Protein AF-A0A7S3HSQ1-F1 (afdb_monomer)

InterPro domains:
  IPR004790 Isocitrate dehydrogenase NADP-dependent [PTHR11822] (10-242)
  IPR024084 Isopropylmalate dehydrogenase-like domain [PF00180] (17-233)
  IPR024084 Isopropylmalate dehydrogenase-like domain [SM01329] (1-233)

pLDDT: mean 89.77, std 12.21, range [49.03, 98.88]

Organism: NCBI:txid89044

Nearest PDB structures (foldseek):
  7e2w-assembly1_A  TM=9.707E-01  e=9.725E-27  Ostreococcus tauri
  6lkz-assembly1_D  TM=8.181E-01  e=1.596E-29  Phaeodactylum tricornutum
  7e2w-assembly2_D  TM=9.410E-01  e=1.027E-26  Ostreococcus tauri
  7e2w-assembly2_C  TM=9.684E-01  e=3.248E-26  Ostreococcus tauri
  3blx-assembly1_G  TM=8.300E-01  e=4.462E-07  Saccharomyces cerevisiae

Structure (mmCIF, N/CA/C/O backbone):
data_AF-A0A7S3HSQ1-F1
#
_entry.id   AF-A0A7S3HSQ1-F1
#
loop_
_atom_site.group_PDB
_atom_site.id
_atom_site.type_symbol
_atom_site.label_atom_id
_atom_site.label_alt_id
_atom_site.label_comp_id
_atom_site.label_asym_id
_atom_site.label_entity_id
_atom_site.label_seq_id
_atom_site.pdbx_PDB_ins_code
_atom_site.Cartn_x
_atom_site.Cartn_y
_atom_site.Cartn_z
_atom_site.occupancy
_atom_site.B_iso_or_equiv
_atom_site.auth_seq_id
_atom_site.auth_comp_id
_atom_site.auth_asym_id
_atom_site.auth_atom_id
_atom_site.pdbx_PDB_model_num
ATOM 1 N N . GLU A 1 1 ? 29.978 -31.708 -11.431 1.00 68.19 1 GLU A N 1
ATOM 2 C CA . GLU A 1 1 ? 29.098 -32.469 -12.337 1.00 68.19 1 GLU A CA 1
ATOM 3 C C . GLU A 1 1 ? 27.681 -32.287 -11.820 1.00 68.19 1 GLU A C 1
ATOM 5 O O . GLU A 1 1 ? 27.475 -32.497 -10.629 1.00 68.19 1 GLU A O 1
ATOM 10 N N . LEU A 1 2 ? 26.770 -31.751 -12.635 1.00 74.12 2 LEU A N 1
ATOM 11 C CA . LEU A 1 2 ? 25.361 -31.619 -12.251 1.00 74.12 2 LEU A CA 1
ATOM 12 C C . LEU A 1 2 ? 24.744 -33.019 -12.312 1.00 74.12 2 LEU A C 1
ATOM 14 O O . LEU A 1 2 ? 24.891 -33.686 -13.332 1.00 74.12 2 LEU A O 1
ATOM 18 N N . LYS A 1 3 ? 24.127 -33.477 -11.220 1.00 82.25 3 LYS A N 1
ATOM 19 C CA . LYS A 1 3 ? 23.453 -34.778 -11.155 1.00 82.25 3 LYS A CA 1
ATOM 20 C C . LYS A 1 3 ? 21.946 -34.579 -11.069 1.00 82.25 3 LYS A C 1
ATOM 22 O O . LYS A 1 3 ? 21.484 -33.696 -10.342 1.00 82.25 3 LYS A O 1
ATOM 27 N N . ASP A 1 4 ? 21.202 -35.398 -11.803 1.00 80.81 4 ASP A N 1
ATOM 28 C CA . ASP A 1 4 ? 19.743 -35.289 -11.926 1.00 80.81 4 ASP A CA 1
ATOM 29 C C . ASP A 1 4 ? 19.011 -35.504 -10.592 1.00 80.81 4 ASP A C 1
ATOM 31 O O . ASP A 1 4 ? 17.949 -34.932 -10.375 1.00 80.81 4 ASP A O 1
ATOM 35 N N . ASP A 1 5 ? 19.589 -36.275 -9.666 1.00 88.25 5 ASP A N 1
ATOM 36 C CA . ASP A 1 5 ? 19.011 -36.556 -8.346 1.00 88.25 5 ASP A CA 1
ATOM 37 C C . ASP A 1 5 ? 19.080 -35.368 -7.369 1.00 88.25 5 ASP A C 1
ATOM 39 O O . ASP A 1 5 ? 18.425 -35.393 -6.327 1.00 88.25 5 ASP A O 1
ATOM 43 N N . THR A 1 6 ? 19.837 -34.316 -7.702 1.00 89.75 6 THR A N 1
ATOM 44 C CA . THR A 1 6 ? 20.016 -33.127 -6.851 1.00 89.75 6 THR A CA 1
ATOM 45 C C . THR A 1 6 ? 19.869 -31.798 -7.596 1.00 89.75 6 THR A C 1
ATOM 47 O O . THR A 1 6 ? 20.249 -30.759 -7.057 1.00 89.75 6 THR A O 1
ATOM 50 N N . SER A 1 7 ? 19.372 -31.800 -8.837 1.00 91.88 7 SER A N 1
ATOM 51 C CA . SER A 1 7 ? 19.260 -30.592 -9.670 1.00 91.88 7 SER A CA 1
ATOM 52 C C . SER A 1 7 ? 17.803 -30.258 -9.993 1.00 91.88 7 SER A C 1
ATOM 54 O O . SER A 1 7 ? 16.999 -31.147 -10.252 1.00 91.88 7 SER A O 1
ATOM 56 N N . CYS A 1 8 ? 17.466 -28.965 -10.018 1.00 92.25 8 CYS 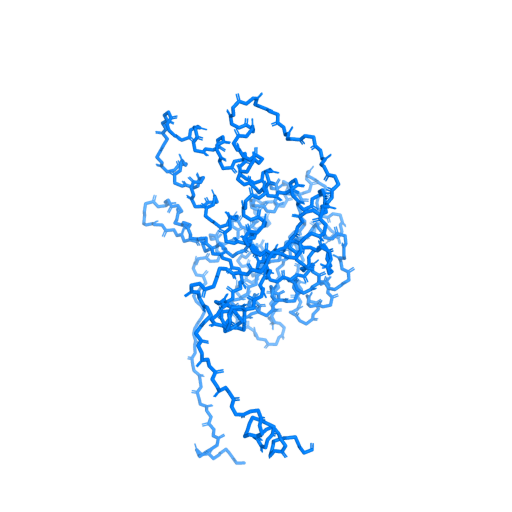A N 1
ATOM 57 C CA . CYS A 1 8 ? 16.167 -28.464 -10.470 1.00 92.25 8 CYS A CA 1
ATOM 58 C C . CYS A 1 8 ? 16.358 -27.578 -11.707 1.00 92.25 8 CYS A C 1
ATOM 60 O O . CYS A 1 8 ? 17.257 -26.737 -11.737 1.00 92.25 8 CYS A O 1
ATOM 62 N N . VAL A 1 9 ? 15.509 -27.765 -12.719 1.00 93.44 9 VAL A N 1
ATOM 63 C CA . VAL A 1 9 ? 15.473 -26.939 -13.931 1.00 93.44 9 VAL A CA 1
ATOM 64 C C . VAL A 1 9 ? 14.207 -26.094 -13.889 1.00 93.44 9 VAL A C 1
ATOM 66 O O . VAL A 1 9 ? 13.111 -26.632 -13.754 1.00 93.44 9 VAL A O 1
ATOM 69 N N . VAL A 1 10 ? 14.358 -24.775 -14.011 1.00 96.50 10 VAL A N 1
ATOM 70 C CA . VAL A 1 10 ? 13.253 -23.812 -13.929 1.00 96.50 10 VAL A CA 1
ATOM 71 C C . VAL A 1 10 ? 13.255 -22.930 -15.170 1.00 96.50 10 VAL A C 1
ATOM 73 O O . VAL A 1 10 ? 14.297 -22.412 -15.569 1.00 96.50 10 VAL A O 1
ATOM 76 N N . VAL A 1 11 ? 12.077 -22.751 -15.763 1.00 97.62 11 VAL A N 1
ATOM 77 C CA . VAL A 1 11 ? 11.828 -21.835 -16.881 1.00 97.62 11 VAL A CA 1
ATOM 78 C C . VAL A 1 11 ? 10.631 -20.967 -16.511 1.00 97.62 11 VAL A C 1
ATOM 80 O O . VAL A 1 11 ? 9.641 -21.483 -15.996 1.00 97.62 11 VAL A O 1
ATOM 83 N N . TYR A 1 12 ? 10.730 -19.664 -16.758 1.00 98.12 12 TYR A N 1
ATOM 84 C CA . TYR A 1 12 ? 9.661 -18.689 -16.539 1.00 98.12 12 TYR A CA 1
ATOM 85 C C . TYR A 1 12 ? 9.776 -17.546 -17.557 1.00 98.12 12 TYR A C 1
ATOM 87 O O . TYR A 1 12 ? 10.824 -17.379 -18.188 1.00 98.12 12 TYR A O 1
ATOM 95 N N . ASP A 1 13 ? 8.715 -16.756 -17.699 1.00 97.75 13 ASP A N 1
ATOM 96 C CA . ASP A 1 13 ? 8.663 -15.543 -18.511 1.00 97.75 13 ASP A CA 1
ATOM 97 C C . ASP A 1 13 ? 8.163 -14.337 -17.698 1.00 97.75 13 ASP A C 1
ATOM 99 O O . ASP A 1 13 ? 7.528 -14.484 -16.655 1.00 97.75 13 ASP A O 1
ATOM 103 N N . ASN A 1 14 ? 8.476 -13.131 -18.184 1.00 98.06 14 ASN A N 1
ATOM 104 C CA . ASN A 1 14 ? 7.992 -11.871 -17.624 1.00 98.06 14 ASN A CA 1
ATOM 105 C C . ASN A 1 14 ? 7.198 -11.132 -18.712 1.00 98.06 14 ASN A C 1
ATOM 107 O O . ASN A 1 14 ? 7.826 -10.535 -19.592 1.00 98.06 14 ASN A O 1
ATOM 111 N N . PRO A 1 15 ? 5.855 -11.139 -18.683 1.00 97.94 15 PRO A N 1
ATOM 112 C CA . PRO A 1 15 ? 5.071 -10.327 -19.603 1.00 97.94 15 PRO A CA 1
ATOM 113 C C . PRO A 1 15 ? 5.269 -8.847 -19.262 1.00 97.94 15 PRO A C 1
ATOM 115 O O . PRO A 1 15 ? 5.020 -8.431 -18.131 1.00 97.94 15 PRO A O 1
ATOM 118 N N . LEU A 1 16 ? 5.744 -8.057 -20.228 1.00 98.31 16 LEU A N 1
ATOM 119 C CA . LEU A 1 16 ? 6.029 -6.630 -20.027 1.00 98.31 16 LEU A CA 1
ATOM 120 C C . LEU A 1 16 ? 4.971 -5.700 -20.641 1.00 98.31 16 LEU A C 1
ATOM 122 O O . LEU A 1 16 ? 5.029 -4.496 -20.416 1.00 98.31 16 LEU A O 1
ATOM 126 N N . ASP A 1 17 ? 3.985 -6.235 -21.364 1.00 97.38 17 ASP A N 1
ATOM 127 C CA . ASP A 1 17 ? 2.969 -5.438 -22.069 1.00 97.38 17 ASP A CA 1
ATOM 128 C C . ASP A 1 17 ? 2.153 -4.540 -21.122 1.00 97.38 17 ASP A C 1
ATOM 130 O O . ASP A 1 17 ? 1.778 -3.427 -21.478 1.00 97.38 17 ASP A O 1
ATOM 134 N N . ASN A 1 18 ? 1.903 -4.990 -19.888 1.00 97.44 18 ASN A N 1
ATOM 135 C CA . ASN A 1 18 ? 1.165 -4.222 -18.879 1.00 97.44 18 ASN A CA 1
ATOM 136 C C . ASN A 1 18 ? 2.054 -3.284 -18.040 1.00 97.44 18 ASN A C 1
ATOM 138 O O . ASN A 1 18 ? 1.558 -2.623 -17.126 1.00 97.44 18 ASN A O 1
ATOM 142 N N . VAL A 1 19 ? 3.360 -3.212 -18.312 1.00 98.56 19 VAL A N 1
ATOM 143 C CA . VAL A 1 19 ? 4.288 -2.383 -17.528 1.00 98.56 19 VAL A CA 1
ATOM 144 C C . VAL A 1 19 ? 4.066 -0.893 -17.800 1.00 98.56 19 VAL A C 1
ATOM 146 O O . VAL A 1 19 ? 4.260 -0.077 -16.902 1.00 98.56 19 VAL A O 1
ATOM 149 N N . GLU A 1 20 ? 3.575 -0.530 -18.986 1.00 98.00 20 GLU A N 1
ATOM 150 C CA . GLU A 1 20 ? 3.135 0.839 -19.287 1.00 98.00 20 GLU A CA 1
ATOM 151 C C . GLU A 1 20 ? 1.905 1.230 -18.445 1.00 98.00 20 GLU A C 1
ATOM 153 O O . GLU A 1 20 ? 1.882 2.299 -17.830 1.00 98.00 20 GLU A O 1
ATOM 158 N N . ASP A 1 21 ? 0.918 0.332 -18.311 1.00 97.00 21 ASP A N 1
ATOM 159 C CA . ASP A 1 21 ? -0.226 0.544 -17.410 1.00 97.00 21 ASP A CA 1
ATOM 160 C C . ASP A 1 21 ? 0.240 0.694 -15.952 1.00 97.00 21 ASP A C 1
ATOM 162 O O . ASP A 1 21 ? -0.206 1.600 -15.240 1.00 97.00 21 ASP A O 1
ATOM 166 N N . LEU A 1 22 ? 1.164 -0.171 -15.512 1.00 98.31 22 LEU A N 1
ATOM 167 C CA . LEU A 1 22 ? 1.775 -0.092 -14.185 1.00 98.31 22 LEU A CA 1
ATOM 168 C C . LEU A 1 22 ? 2.453 1.264 -13.977 1.00 98.31 22 LEU A C 1
ATOM 170 O O . LEU A 1 22 ? 2.237 1.882 -12.936 1.00 98.31 22 LEU A O 1
ATOM 174 N N . ALA A 1 23 ? 3.224 1.749 -14.953 1.00 98.62 23 ALA A N 1
ATOM 175 C CA . ALA A 1 23 ? 3.899 3.041 -14.890 1.00 98.62 23 ALA A CA 1
ATOM 176 C C . ALA A 1 23 ? 2.895 4.188 -14.698 1.00 98.62 23 ALA A C 1
ATOM 178 O O . ALA A 1 23 ? 3.037 4.988 -13.770 1.00 98.62 23 ALA A O 1
ATOM 179 N N . HIS A 1 24 ? 1.829 4.230 -15.501 1.00 98.06 24 HIS A N 1
ATOM 180 C CA . HIS A 1 24 ? 0.796 5.258 -15.372 1.00 98.06 24 HIS A CA 1
ATOM 181 C C . HIS A 1 24 ? 0.081 5.219 -14.018 1.00 98.06 24 HIS A C 1
ATOM 183 O O . HIS A 1 24 ? -0.157 6.270 -13.412 1.00 98.06 24 HIS A O 1
ATOM 189 N N . ILE A 1 25 ? -0.257 4.024 -13.522 1.00 96.94 25 ILE A N 1
ATOM 190 C CA . ILE A 1 25 ? -0.882 3.845 -12.205 1.00 96.94 25 ILE A CA 1
ATOM 191 C C . ILE A 1 25 ? 0.071 4.323 -11.103 1.00 96.94 25 ILE A C 1
ATOM 193 O O . ILE A 1 25 ? -0.321 5.124 -10.250 1.00 96.94 25 ILE A O 1
ATOM 197 N N . PHE A 1 26 ? 1.323 3.872 -11.146 1.00 98.56 26 PHE A N 1
ATOM 198 C CA . PHE A 1 26 ? 2.342 4.147 -10.142 1.00 98.56 26 PHE A CA 1
ATOM 199 C C . PHE A 1 26 ? 2.703 5.633 -10.065 1.00 98.56 26 PHE A C 1
ATOM 201 O O . PHE A 1 26 ? 2.654 6.217 -8.981 1.00 98.56 26 PHE A O 1
ATOM 208 N N . PHE A 1 27 ? 3.006 6.279 -11.194 1.00 98.75 27 PHE A N 1
ATOM 209 C CA . PHE A 1 27 ? 3.391 7.691 -11.204 1.00 98.75 27 PHE A CA 1
ATOM 210 C C . PHE A 1 27 ? 2.213 8.610 -10.883 1.00 98.75 27 PHE A C 1
ATOM 212 O O . PHE A 1 27 ? 2.351 9.563 -10.120 1.00 98.75 27 PHE A O 1
ATOM 219 N N . LYS A 1 28 ? 1.002 8.303 -11.363 1.00 98.00 28 LYS A N 1
ATOM 220 C CA . LYS A 1 28 ? -0.181 9.087 -10.981 1.00 98.00 28 LYS A CA 1
ATOM 221 C C . LYS A 1 28 ? -0.450 9.009 -9.478 1.00 98.00 28 LYS A C 1
ATOM 223 O O . LYS A 1 28 ? -0.807 10.020 -8.872 1.00 98.00 28 LYS A O 1
ATOM 228 N N . LEU A 1 29 ? -0.277 7.829 -8.878 1.00 96.62 29 LEU A N 1
ATOM 229 C CA . LEU A 1 29 ? -0.423 7.650 -7.438 1.00 96.62 29 LEU A CA 1
ATOM 230 C C . LEU A 1 29 ? 0.670 8.399 -6.671 1.00 96.62 29 LEU A C 1
ATOM 232 O O . LEU A 1 29 ? 0.352 9.179 -5.780 1.00 96.62 29 LEU A O 1
ATOM 236 N N . CYS A 1 30 ? 1.937 8.228 -7.049 1.00 98.44 30 CYS A N 1
ATOM 237 C CA . CYS A 1 30 ? 3.048 8.895 -6.379 1.00 98.44 30 CYS A CA 1
ATOM 238 C C . CYS A 1 30 ? 2.933 10.427 -6.452 1.00 98.44 30 CYS A C 1
ATOM 240 O O . CYS A 1 30 ? 3.159 11.105 -5.454 1.00 98.44 30 CYS A O 1
ATOM 242 N N . LEU A 1 31 ? 2.517 10.981 -7.595 1.00 98.31 31 LEU A N 1
ATOM 243 C CA . LEU A 1 31 ? 2.289 12.418 -7.749 1.00 98.31 31 LEU A CA 1
ATOM 244 C C . LEU A 1 31 ? 1.128 12.912 -6.873 1.00 98.31 31 LEU A C 1
ATOM 246 O O . LEU A 1 31 ? 1.247 13.945 -6.213 1.00 98.31 31 LEU A O 1
ATOM 250 N N . LYS A 1 32 ? 0.019 12.161 -6.828 1.00 97.69 32 LYS A N 1
ATOM 251 C CA . LYS A 1 32 ? -1.145 12.470 -5.980 1.00 97.69 32 LYS A CA 1
ATOM 252 C C . LYS A 1 32 ? -0.772 12.498 -4.497 1.00 97.69 32 L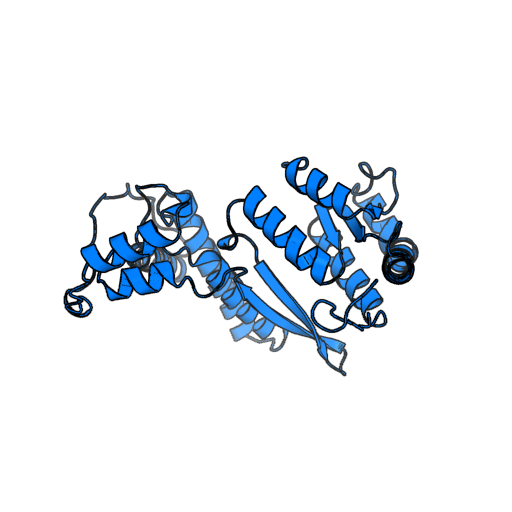YS A C 1
ATOM 254 O O . LYS A 1 32 ? -1.171 13.421 -3.791 1.00 97.69 32 LYS A O 1
ATOM 259 N N . GLU A 1 33 ? -0.009 11.506 -4.051 1.00 97.12 33 GLU A N 1
ATOM 260 C CA . GLU A 1 33 ? 0.441 11.369 -2.661 1.00 97.12 33 GLU A CA 1
ATOM 261 C C . GLU A 1 33 ? 1.715 12.186 -2.363 1.00 97.12 33 GLU A C 1
ATOM 263 O O . GLU A 1 33 ? 2.190 12.198 -1.231 1.00 97.12 33 GLU A O 1
ATOM 268 N N . LYS A 1 34 ? 2.248 12.914 -3.359 1.00 97.56 34 LYS A N 1
ATOM 269 C CA . LYS A 1 34 ? 3.444 13.769 -3.266 1.00 97.56 34 LYS A CA 1
ATOM 270 C C . LYS A 1 34 ? 4.683 13.033 -2.746 1.00 97.56 34 LYS A C 1
ATOM 272 O O . LYS A 1 34 ? 5.401 13.536 -1.884 1.00 97.56 34 LYS A O 1
ATOM 277 N N . VAL A 1 35 ? 4.947 11.851 -3.294 1.00 98.00 35 VAL A N 1
ATOM 278 C CA . VAL A 1 35 ? 6.121 11.032 -2.964 1.00 98.00 35 VAL A CA 1
ATOM 279 C C . VAL A 1 35 ? 7.040 10.874 -4.171 1.00 98.00 35 VAL A C 1
ATOM 281 O O . VAL A 1 35 ? 6.587 10.869 -5.318 1.00 98.00 35 VAL A O 1
ATOM 284 N N . VAL A 1 36 ? 8.346 10.738 -3.927 1.00 98.44 36 VAL A N 1
ATOM 285 C CA . VAL A 1 36 ? 9.326 10.610 -5.021 1.00 98.44 36 VAL A CA 1
ATOM 286 C C . VAL A 1 36 ? 9.423 9.152 -5.477 1.00 98.44 36 VAL A C 1
ATOM 288 O O . VAL A 1 36 ? 9.617 8.277 -4.622 1.00 98.44 36 VAL A O 1
ATOM 291 N N . PRO A 1 37 ? 9.308 8.877 -6.788 1.00 98.62 37 PRO A N 1
ATOM 292 C CA . PRO A 1 37 ? 9.284 7.524 -7.316 1.00 98.62 37 PRO A CA 1
ATOM 293 C C . PRO A 1 37 ? 10.695 6.971 -7.550 1.00 98.62 37 PRO A C 1
ATOM 295 O O . PRO A 1 37 ? 11.608 7.689 -7.956 1.00 98.62 37 PRO A O 1
ATOM 298 N N . TYR A 1 38 ? 10.837 5.663 -7.358 1.00 98.81 38 TYR A N 1
ATOM 299 C CA . TYR A 1 38 ? 12.017 4.875 -7.699 1.00 98.81 38 TYR A CA 1
ATOM 300 C C . TYR A 1 38 ? 11.606 3.608 -8.441 1.00 98.81 38 TYR A C 1
ATOM 302 O O . TYR A 1 38 ? 10.562 3.015 -8.155 1.00 98.81 38 TYR A O 1
ATOM 310 N N . VAL A 1 39 ? 12.461 3.157 -9.355 1.00 98.81 39 VAL A N 1
ATOM 311 C CA . VAL A 1 39 ? 12.304 1.862 -10.025 1.00 98.81 39 VAL A CA 1
ATOM 312 C C . VAL A 1 39 ? 13.374 0.914 -9.516 1.00 98.81 39 VAL A C 1
ATOM 314 O O . VAL A 1 39 ? 14.560 1.242 -9.534 1.00 98.81 39 VAL A O 1
ATOM 317 N N . VAL A 1 40 ? 12.964 -0.268 -9.074 1.00 98.88 40 VAL A N 1
ATOM 318 C CA . VAL A 1 40 ? 13.839 -1.242 -8.429 1.00 98.88 40 VAL A CA 1
ATOM 319 C C . VAL A 1 40 ? 13.919 -2.506 -9.275 1.00 98.88 40 VAL A C 1
ATOM 321 O O . VAL A 1 40 ? 12.906 -3.123 -9.596 1.00 98.88 40 VAL A O 1
ATOM 324 N N . THR A 1 41 ? 15.136 -2.899 -9.649 1.00 98.69 41 THR A N 1
ATOM 325 C CA . THR A 1 41 ? 15.391 -4.157 -10.375 1.00 98.69 41 THR A CA 1
ATOM 326 C C . THR A 1 41 ? 16.787 -4.685 -10.060 1.00 98.69 41 THR A C 1
ATOM 328 O O . THR A 1 41 ? 17.625 -3.968 -9.523 1.00 98.69 41 THR A O 1
ATOM 331 N N . LYS A 1 42 ? 17.111 -5.900 -10.500 1.00 98.25 42 LYS A N 1
ATOM 332 C CA . LYS A 1 42 ? 18.483 -6.420 -10.557 1.00 98.25 42 LYS A CA 1
ATOM 333 C C . LYS A 1 42 ? 19.057 -6.387 -11.984 1.00 98.25 42 LYS A C 1
ATOM 335 O O . LYS A 1 42 ? 19.932 -7.189 -12.315 1.00 98.25 42 LYS A O 1
ATOM 340 N N . LYS A 1 43 ? 18.636 -5.439 -12.838 1.00 97.38 43 LYS A N 1
ATOM 341 C CA . LYS A 1 43 ? 18.999 -5.375 -14.278 1.00 97.38 43 LYS A CA 1
ATOM 342 C C . LYS A 1 43 ? 20.504 -5.349 -14.585 1.00 97.38 43 LYS A C 1
ATOM 344 O O . LYS A 1 43 ? 20.939 -5.712 -15.676 1.00 97.38 43 LYS A O 1
ATOM 349 N N . THR A 1 44 ? 21.343 -4.953 -13.625 1.00 95.94 44 THR A N 1
ATOM 350 C CA . THR A 1 44 ? 22.809 -4.981 -13.766 1.00 95.94 44 THR A CA 1
ATOM 351 C C . THR A 1 44 ? 23.377 -6.401 -13.835 1.00 95.94 44 THR A C 1
ATOM 353 O O . THR A 1 44 ? 24.426 -6.588 -14.451 1.00 95.94 44 THR A O 1
ATOM 356 N N . VAL A 1 45 ? 22.679 -7.395 -13.281 1.00 97.56 45 VAL A N 1
ATOM 357 C CA . VAL A 1 45 ? 23.035 -8.822 -13.345 1.00 97.56 45 VAL A CA 1
ATOM 358 C C . VAL A 1 45 ? 22.008 -9.580 -14.189 1.00 97.56 45 VAL A C 1
ATOM 360 O O . VAL A 1 45 ? 22.373 -10.283 -15.128 1.00 97.56 45 VAL A O 1
ATOM 363 N N . PHE A 1 46 ? 20.720 -9.367 -13.927 1.00 98.00 46 PHE A N 1
ATOM 364 C CA . PHE A 1 46 ? 19.599 -9.967 -14.647 1.00 98.00 46 PHE A CA 1
ATOM 365 C C . PHE A 1 46 ? 19.203 -9.100 -15.839 1.00 98.00 46 PHE A C 1
ATOM 367 O O . PHE A 1 46 ? 18.217 -8.369 -15.806 1.00 98.00 46 PHE A O 1
ATOM 374 N N . LYS A 1 47 ? 20.006 -9.160 -16.906 1.00 98.31 47 LYS A N 1
ATOM 375 C CA . LYS A 1 47 ? 19.899 -8.263 -18.074 1.00 98.31 47 LYS A CA 1
ATOM 376 C C . LYS A 1 47 ? 18.519 -8.246 -18.734 1.00 98.31 47 LYS A C 1
ATOM 378 O O . LYS A 1 47 ? 18.136 -7.225 -19.293 1.00 98.31 47 LYS A O 1
ATOM 383 N N . TRP A 1 48 ? 17.758 -9.337 -18.635 1.00 98.00 48 TRP A N 1
ATOM 384 C CA . TRP A 1 48 ? 16.391 -9.416 -19.160 1.00 98.00 48 TRP A CA 1
ATOM 385 C C . TRP A 1 48 ? 15.411 -8.456 -18.463 1.00 98.00 48 TRP A C 1
ATOM 387 O O . TRP A 1 48 ? 14.364 -8.151 -19.021 1.00 98.00 48 TRP A O 1
ATOM 397 N N . GLN A 1 49 ? 15.754 -7.925 -17.285 1.00 98.62 49 GLN A N 1
ATOM 398 C CA . GLN A 1 49 ? 14.953 -6.928 -16.567 1.00 98.62 49 GLN A CA 1
ATOM 399 C C . GLN A 1 49 ? 15.149 -5.489 -17.081 1.00 98.62 49 GLN A C 1
ATOM 401 O O . GLN A 1 49 ? 14.497 -4.574 -16.578 1.00 98.62 49 GLN A O 1
ATOM 406 N N . GLU A 1 50 ? 16.034 -5.253 -18.060 1.00 98.56 50 GLU A N 1
ATOM 407 C CA . GLU A 1 50 ? 16.243 -3.912 -18.631 1.00 98.56 50 GLU A CA 1
ATOM 408 C C . GLU A 1 50 ? 14.955 -3.355 -19.255 1.00 98.56 50 GLU A C 1
ATOM 410 O O . GLU A 1 50 ? 14.672 -2.173 -19.086 1.00 98.56 50 GLU A O 1
ATOM 415 N N . GLY A 1 51 ? 14.138 -4.207 -19.888 1.00 98.44 51 GLY A N 1
ATOM 416 C CA . GLY A 1 51 ? 12.865 -3.798 -20.492 1.00 98.44 51 GLY A CA 1
ATOM 417 C C . GLY A 1 51 ? 11.900 -3.159 -19.491 1.00 98.44 51 GLY A C 1
ATOM 418 O O . GLY A 1 51 ? 11.296 -2.139 -19.799 1.00 98.44 51 GLY A O 1
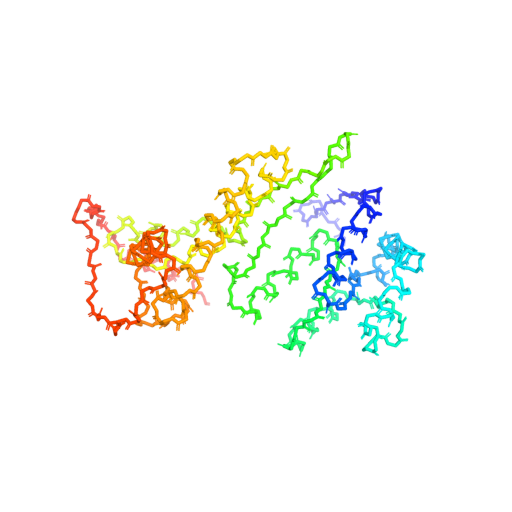ATOM 419 N N . PHE A 1 52 ? 11.824 -3.684 -18.263 1.00 98.81 52 PHE A N 1
ATOM 420 C CA . PHE A 1 52 ? 11.005 -3.092 -17.202 1.00 98.81 52 PHE A CA 1
ATOM 421 C C . PHE A 1 52 ? 11.458 -1.664 -16.875 1.00 98.81 52 PHE A C 1
ATOM 423 O O . PHE A 1 52 ? 10.647 -0.748 -16.846 1.00 98.81 52 PHE A O 1
ATOM 430 N N . TRP A 1 53 ? 12.765 -1.451 -16.681 1.00 98.75 53 TRP A N 1
ATOM 431 C CA . TRP A 1 53 ? 13.302 -0.113 -16.416 1.00 98.75 53 TRP A CA 1
ATOM 432 C C . TRP A 1 53 ? 13.029 0.855 -17.569 1.00 98.75 53 TRP A C 1
ATOM 434 O O . TRP A 1 53 ? 12.556 1.958 -17.314 1.00 98.75 53 TRP A O 1
ATOM 444 N N . GLN A 1 54 ? 13.303 0.440 -18.808 1.00 98.69 54 GLN A N 1
ATOM 445 C CA . GLN A 1 54 ? 13.136 1.300 -19.981 1.00 98.69 54 GLN A CA 1
ATOM 446 C C . GLN A 1 54 ? 11.682 1.748 -20.147 1.00 98.69 54 GLN A C 1
ATOM 448 O O . GLN A 1 54 ? 11.438 2.938 -20.290 1.00 98.69 54 GLN A O 1
ATOM 453 N N . ILE A 1 55 ? 10.710 0.836 -20.011 1.00 98.81 55 ILE A N 1
ATOM 454 C CA . ILE A 1 55 ? 9.285 1.187 -20.126 1.00 98.81 55 ILE A CA 1
ATOM 455 C C . ILE A 1 55 ? 8.878 2.223 -19.064 1.00 98.81 55 ILE A C 1
ATOM 457 O O . ILE A 1 55 ? 8.271 3.236 -19.404 1.00 98.81 55 ILE A O 1
ATOM 461 N N . LEU A 1 56 ? 9.229 2.015 -17.785 1.00 98.81 56 LEU A N 1
ATOM 462 C CA . LEU A 1 56 ? 8.897 2.991 -16.733 1.00 98.81 56 LEU A CA 1
ATOM 463 C C . LEU A 1 56 ? 9.606 4.332 -16.947 1.00 98.81 56 LEU A C 1
ATOM 465 O O . LEU A 1 56 ? 9.012 5.380 -16.703 1.00 98.81 56 LEU A O 1
ATOM 469 N N . HIS A 1 57 ? 10.867 4.301 -17.371 1.00 98.75 57 HIS A N 1
ATOM 470 C CA . HIS A 1 57 ? 11.648 5.501 -17.639 1.00 98.75 57 HIS A CA 1
ATOM 471 C C . HIS A 1 57 ? 11.054 6.314 -18.793 1.00 98.75 57 HIS A C 1
ATOM 473 O O . HIS A 1 57 ? 10.818 7.507 -18.632 1.00 98.75 57 HIS A O 1
ATOM 479 N N . ASP A 1 58 ? 10.737 5.673 -19.916 1.00 98.81 58 ASP A N 1
ATOM 480 C CA . ASP A 1 58 ? 10.192 6.342 -21.098 1.00 98.81 58 ASP A CA 1
ATOM 481 C C . ASP A 1 58 ? 8.826 6.979 -20.813 1.00 98.81 58 ASP A C 1
ATOM 483 O O . ASP A 1 58 ? 8.589 8.129 -21.188 1.00 98.81 58 ASP A O 1
ATOM 487 N N . VAL A 1 59 ? 7.947 6.276 -20.086 1.00 98.88 59 VAL A N 1
ATOM 488 C CA . VAL A 1 59 ? 6.662 6.832 -19.630 1.00 98.88 59 VAL A CA 1
ATOM 489 C C . VAL A 1 59 ? 6.883 8.020 -18.694 1.00 98.88 59 VAL A C 1
ATOM 491 O O . VAL A 1 59 ? 6.223 9.051 -18.834 1.00 98.88 59 VAL A O 1
ATOM 494 N N . PHE A 1 60 ? 7.813 7.909 -17.741 1.00 98.81 60 PHE A N 1
ATOM 495 C CA . PHE A 1 60 ? 8.102 8.994 -16.807 1.00 98.81 60 PHE A CA 1
ATOM 496 C C . PHE A 1 60 ? 8.602 10.249 -17.523 1.00 98.81 60 PHE A C 1
ATOM 498 O O . PHE A 1 60 ? 8.048 11.329 -17.314 1.00 98.81 60 PHE A O 1
ATOM 505 N N . GLU A 1 61 ? 9.616 10.104 -18.376 1.00 98.62 61 GLU A N 1
ATOM 506 C CA . GLU A 1 61 ? 10.225 11.208 -19.119 1.00 98.62 61 GLU A CA 1
ATOM 507 C C . GLU A 1 61 ? 9.208 11.908 -20.019 1.00 98.62 61 GLU A C 1
ATOM 509 O O . GLU A 1 61 ? 9.153 13.136 -20.057 1.00 98.62 61 GLU A O 1
ATOM 514 N N . LYS A 1 62 ? 8.375 11.130 -20.716 1.00 98.62 62 LYS A N 1
ATOM 515 C CA . LYS A 1 62 ? 7.405 11.653 -21.676 1.00 98.62 62 LYS A CA 1
ATOM 516 C C . LYS A 1 62 ? 6.208 12.328 -21.007 1.00 98.62 62 LYS A C 1
ATOM 518 O O . LYS A 1 62 ? 5.802 13.403 -21.443 1.00 98.62 62 LYS A O 1
ATOM 523 N N . ASP A 1 63 ? 5.623 11.694 -19.991 1.00 98.69 63 ASP A N 1
ATOM 524 C CA . ASP A 1 63 ? 4.288 12.066 -19.509 1.00 98.69 63 ASP A CA 1
ATOM 525 C C . ASP A 1 63 ? 4.294 12.704 -18.107 1.00 98.69 63 ASP A C 1
ATOM 527 O O . ASP A 1 63 ? 3.333 13.389 -17.745 1.00 98.69 63 ASP A O 1
ATOM 531 N N . TYR A 1 64 ? 5.351 12.523 -17.302 1.00 98.62 64 TYR A N 1
ATOM 532 C CA . TYR A 1 64 ? 5.323 12.861 -15.870 1.00 98.62 64 TYR A CA 1
ATOM 533 C C . TYR A 1 64 ? 6.435 13.794 -15.385 1.00 98.62 64 TYR A C 1
ATOM 535 O O . TYR A 1 64 ? 6.177 14.564 -14.457 1.00 98.62 64 TYR A O 1
ATOM 543 N N . LYS A 1 65 ? 7.635 13.775 -15.973 1.00 98.50 65 LYS A N 1
ATOM 544 C CA . LYS A 1 65 ? 8.815 14.494 -15.458 1.00 98.50 65 LYS A CA 1
ATOM 545 C C . LYS A 1 65 ? 8.532 15.956 -15.117 1.00 98.50 65 LYS A C 1
ATOM 547 O O . LYS A 1 65 ? 8.775 16.378 -13.987 1.00 98.50 65 LYS A O 1
ATOM 552 N N . ASP A 1 66 ? 7.931 16.696 -16.044 1.00 98.50 66 ASP A N 1
ATOM 553 C CA . ASP A 1 66 ? 7.603 18.113 -15.850 1.00 98.50 66 ASP A CA 1
ATOM 554 C C . ASP A 1 66 ? 6.641 18.341 -14.676 1.00 98.50 66 ASP A C 1
ATOM 556 O O . ASP A 1 66 ? 6.801 19.288 -13.904 1.00 98.50 66 ASP A O 1
ATOM 560 N N . GLN A 1 67 ? 5.666 17.447 -14.488 1.00 98.50 67 GLN A N 1
ATOM 561 C CA . GLN A 1 67 ? 4.711 17.527 -13.379 1.00 98.50 67 GLN A CA 1
ATOM 562 C C . GLN A 1 67 ? 5.404 17.290 -12.031 1.00 98.50 67 GLN A C 1
ATOM 564 O O . GLN A 1 67 ? 5.111 17.972 -11.049 1.00 98.50 67 GLN A O 1
ATOM 569 N N . TYR A 1 68 ? 6.353 16.353 -11.985 1.00 98.56 68 TYR A N 1
ATOM 570 C CA . TYR A 1 68 ? 7.145 16.065 -10.791 1.00 98.56 68 TYR A CA 1
ATOM 571 C C . TYR A 1 68 ? 8.143 17.178 -10.457 1.00 98.56 68 TYR A C 1
ATOM 573 O O . TYR A 1 68 ? 8.308 17.509 -9.280 1.00 98.56 68 TYR A O 1
ATOM 581 N N . LEU A 1 69 ? 8.772 17.784 -11.470 1.00 98.00 69 LEU A N 1
ATOM 582 C CA . LEU A 1 69 ? 9.625 18.964 -11.306 1.00 98.00 69 LEU A CA 1
ATOM 583 C C . LEU A 1 69 ? 8.819 20.147 -10.764 1.00 98.00 69 LEU A C 1
ATOM 585 O O . LEU A 1 69 ? 9.222 20.764 -9.781 1.00 98.00 69 LEU A O 1
ATOM 589 N N . ALA A 1 70 ? 7.643 20.416 -11.339 1.00 97.94 70 ALA A N 1
ATOM 590 C CA . ALA A 1 70 ? 6.749 21.473 -10.871 1.00 97.94 70 ALA A CA 1
ATOM 591 C C . ALA A 1 70 ? 6.245 21.237 -9.434 1.00 97.94 70 ALA A C 1
ATOM 593 O O . ALA A 1 70 ? 6.002 22.193 -8.698 1.00 97.94 70 ALA A O 1
ATOM 594 N N . ALA A 1 71 ? 6.109 19.975 -9.021 1.00 97.56 71 ALA A N 1
ATOM 595 C CA . ALA A 1 71 ? 5.739 19.595 -7.660 1.00 97.56 71 ALA A CA 1
ATOM 596 C C . ALA A 1 71 ? 6.918 19.601 -6.662 1.00 97.56 71 ALA A C 1
ATOM 598 O O . ALA A 1 71 ? 6.688 19.361 -5.477 1.00 97.56 71 ALA A O 1
ATOM 599 N N . GLY A 1 72 ? 8.156 19.856 -7.109 1.00 97.50 72 GLY A N 1
ATOM 600 C CA . GLY A 1 72 ? 9.353 19.854 -6.257 1.00 97.50 72 GLY A CA 1
ATOM 601 C C . GLY A 1 72 ? 9.769 18.462 -5.769 1.00 97.50 72 GLY A C 1
ATOM 602 O O . GLY A 1 72 ? 10.442 18.334 -4.752 1.00 97.50 72 GLY A O 1
ATOM 603 N N . LEU A 1 73 ? 9.353 17.397 -6.461 1.00 97.62 73 LEU A N 1
ATOM 604 C CA . LEU A 1 73 ? 9.543 16.023 -5.988 1.00 97.62 73 LEU A CA 1
ATOM 605 C C . LEU A 1 73 ? 10.884 15.406 -6.414 1.00 97.62 73 LEU A C 1
ATOM 607 O O . LEU A 1 73 ? 11.288 14.407 -5.836 1.00 97.62 73 LEU A O 1
ATOM 611 N N . LEU A 1 74 ? 11.603 15.971 -7.388 1.00 97.44 74 LEU A N 1
ATOM 612 C CA . LEU A 1 74 ? 12.835 15.360 -7.929 1.00 97.44 74 LEU A CA 1
ATOM 613 C C . LEU A 1 74 ? 14.137 15.953 -7.377 1.00 97.44 74 LEU A C 1
ATOM 615 O O . LEU A 1 74 ? 15.220 15.606 -7.844 1.00 97.44 74 LEU A O 1
ATOM 619 N N . GLU A 1 75 ? 14.074 16.832 -6.376 1.00 93.69 75 GLU A N 1
ATOM 620 C CA . GLU A 1 75 ? 15.278 17.460 -5.811 1.00 93.69 75 GLU A CA 1
ATOM 621 C C . GLU A 1 75 ? 16.244 16.414 -5.239 1.00 93.69 75 GLU A C 1
ATOM 623 O O . GLU A 1 75 ? 17.439 16.425 -5.540 1.00 93.69 75 GLU A O 1
ATOM 628 N N . ARG A 1 76 ? 15.715 15.435 -4.492 1.00 91.50 76 ARG A N 1
ATOM 629 C CA . ARG A 1 76 ? 16.523 14.359 -3.892 1.00 91.50 76 ARG A CA 1
ATOM 630 C C . ARG A 1 76 ? 17.082 13.359 -4.907 1.00 91.50 76 ARG A C 1
ATOM 632 O O . ARG A 1 76 ? 17.919 12.535 -4.547 1.00 91.50 76 ARG A O 1
ATOM 639 N N . THR A 1 77 ? 16.603 13.399 -6.147 1.00 95.56 77 THR A N 1
ATOM 640 C CA . THR A 1 77 ? 17.007 12.494 -7.230 1.00 95.56 77 THR A CA 1
ATOM 641 C C . THR A 1 77 ? 17.773 13.198 -8.348 1.00 95.56 77 THR A C 1
ATOM 643 O O . THR A 1 77 ? 18.056 12.583 -9.375 1.00 95.56 77 THR A O 1
ATOM 646 N N . GLY A 1 78 ? 18.135 14.472 -8.155 1.00 95.50 78 GLY A N 1
ATOM 647 C CA . GLY A 1 78 ? 18.885 15.247 -9.143 1.00 95.50 78 GLY A CA 1
ATOM 648 C C . GLY A 1 78 ? 18.079 15.605 -10.393 1.00 95.50 78 GLY A C 1
ATOM 649 O O . GLY A 1 78 ? 18.673 15.796 -11.446 1.00 95.50 78 GLY A O 1
ATOM 650 N N . GLY A 1 79 ? 16.748 15.683 -10.290 1.00 96.50 79 GLY A N 1
ATOM 651 C CA . GLY A 1 79 ? 15.863 16.019 -11.411 1.00 96.50 79 GLY A CA 1
ATOM 652 C C . GLY A 1 79 ? 15.454 14.833 -12.289 1.00 96.50 79 GLY A C 1
ATOM 653 O O . GLY A 1 79 ? 14.726 15.030 -13.257 1.00 96.50 79 GLY A O 1
ATOM 654 N N . GLU A 1 80 ? 15.880 13.619 -11.943 1.00 97.62 80 GLU A N 1
ATOM 655 C CA . GLU A 1 80 ? 15.714 12.421 -12.770 1.00 97.62 80 GLU A CA 1
ATOM 656 C C . GLU A 1 80 ? 14.945 11.316 -12.037 1.00 97.62 80 GLU A C 1
ATOM 658 O O . GLU A 1 80 ? 14.934 11.255 -10.800 1.00 97.62 80 GLU A O 1
ATOM 663 N N . LEU A 1 81 ? 14.334 10.405 -12.800 1.00 98.56 81 LEU A N 1
ATOM 664 C CA . LEU A 1 81 ? 13.867 9.130 -12.259 1.00 98.56 81 LEU A CA 1
ATOM 665 C C . LEU A 1 81 ? 15.079 8.266 -11.906 1.00 98.56 81 LEU A C 1
ATOM 667 O O . LEU A 1 81 ? 15.959 8.041 -12.734 1.00 98.56 81 LEU A O 1
ATOM 671 N N . GLN A 1 82 ? 15.124 7.747 -10.681 1.00 98.50 82 GLN A N 1
ATOM 672 C CA . GLN A 1 82 ? 16.260 6.947 -10.225 1.00 98.50 82 GLN A CA 1
ATOM 673 C C . GLN A 1 82 ? 15.951 5.454 -10.278 1.00 98.50 82 GLN A C 1
ATOM 675 O O . GLN A 1 82 ? 14.922 4.980 -9.785 1.00 98.50 82 GLN A O 1
ATOM 680 N N . HIS A 1 83 ? 16.904 4.713 -10.839 1.00 98.56 83 HIS A N 1
ATOM 681 C CA . HIS A 1 83 ? 16.971 3.262 -10.742 1.00 98.56 83 HIS A CA 1
ATOM 682 C C . HIS A 1 83 ? 17.751 2.861 -9.487 1.00 98.56 83 HIS A C 1
ATOM 684 O O . HIS A 1 83 ? 18.845 3.366 -9.235 1.00 98.56 83 HIS A O 1
ATOM 690 N N . LEU A 1 84 ? 17.206 1.921 -8.718 1.00 98.56 84 LEU A N 1
ATOM 691 C CA . LEU A 1 84 ? 17.896 1.266 -7.611 1.00 98.56 84 LEU A CA 1
ATOM 692 C C . LEU A 1 84 ? 18.103 -0.214 -7.942 1.00 98.56 84 LEU A C 1
ATOM 694 O O . LEU A 1 84 ? 17.185 -0.905 -8.389 1.00 98.56 84 LEU A O 1
ATOM 698 N N . ILE A 1 85 ? 19.305 -0.727 -7.668 1.00 98.19 85 ILE A N 1
ATOM 699 C CA . ILE A 1 85 ? 19.504 -2.178 -7.599 1.00 98.19 85 ILE A CA 1
ATOM 700 C C . ILE A 1 85 ? 18.763 -2.735 -6.370 1.00 98.19 85 ILE A C 1
ATOM 702 O O . ILE A 1 85 ? 18.742 -2.069 -5.335 1.00 98.19 85 ILE A O 1
ATOM 706 N N . SER A 1 86 ? 18.129 -3.911 -6.462 1.00 98.12 86 SER A N 1
ATOM 707 C CA . SER A 1 86 ? 17.237 -4.415 -5.393 1.00 98.12 86 SER A CA 1
ATOM 708 C C . SER A 1 86 ? 17.910 -4.576 -4.021 1.00 98.12 86 SER A C 1
ATOM 710 O O . SER A 1 86 ? 17.308 -4.275 -2.996 1.00 98.12 86 SER A O 1
ATOM 712 N N . ASP A 1 87 ? 19.198 -4.911 -3.993 1.00 96.56 87 ASP A N 1
ATOM 713 C CA . ASP A 1 87 ? 20.044 -4.926 -2.791 1.00 96.56 87 ASP A CA 1
ATOM 714 C C . ASP A 1 87 ? 20.346 -3.530 -2.223 1.00 96.56 87 ASP A C 1
ATOM 716 O O . ASP A 1 87 ? 20.542 -3.378 -1.023 1.00 96.56 87 ASP A O 1
ATOM 720 N N . ALA A 1 88 ? 20.367 -2.485 -3.049 1.00 97.50 88 ALA A N 1
ATOM 721 C CA . ALA A 1 88 ? 20.416 -1.118 -2.539 1.00 97.50 88 ALA A CA 1
ATOM 722 C C . ALA A 1 88 ? 19.042 -0.672 -2.020 1.00 97.50 88 ALA A C 1
ATOM 724 O O . ALA A 1 88 ? 18.992 0.075 -1.046 1.00 97.50 88 ALA A O 1
ATOM 725 N N . ALA A 1 89 ? 17.946 -1.127 -2.639 1.00 98.38 89 ALA A N 1
ATOM 726 C CA . ALA A 1 89 ? 16.588 -0.784 -2.223 1.00 98.38 89 ALA A CA 1
ATOM 727 C C . ALA A 1 89 ? 16.277 -1.269 -0.798 1.00 98.38 89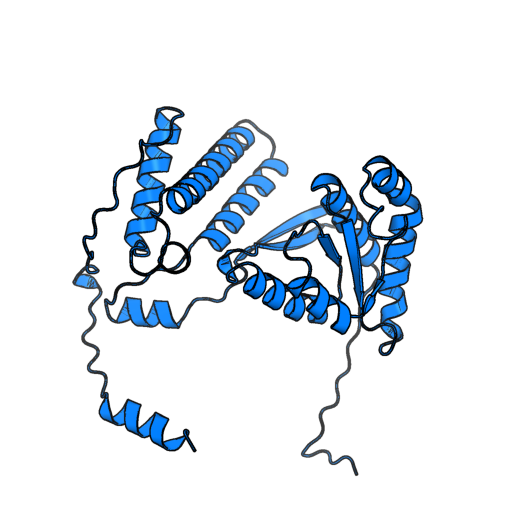 ALA A C 1
ATOM 729 O O . ALA A 1 89 ? 15.810 -0.452 -0.008 1.00 98.38 89 ALA A O 1
ATOM 730 N N . THR A 1 90 ? 16.649 -2.505 -0.431 1.00 97.62 90 THR A N 1
ATOM 731 C CA . THR A 1 90 ? 16.548 -2.993 0.969 1.00 97.62 90 THR A CA 1
ATOM 732 C C . THR A 1 90 ? 17.255 -2.048 1.946 1.00 97.62 90 THR A C 1
ATOM 734 O O . THR A 1 90 ? 16.664 -1.533 2.895 1.00 97.62 90 THR A O 1
ATOM 737 N N . MET A 1 91 ? 18.490 -1.639 1.633 1.00 96.88 91 MET A N 1
ATOM 738 C CA . MET A 1 91 ? 19.215 -0.685 2.477 1.00 96.88 91 MET A CA 1
ATOM 739 C C . MET A 1 91 ? 18.540 0.688 2.557 1.00 96.88 91 MET A C 1
ATOM 741 O O . MET A 1 91 ? 18.729 1.395 3.546 1.00 96.88 91 MET A O 1
ATOM 745 N N . GLN A 1 92 ? 17.851 1.135 1.503 1.00 97.50 92 GLN A N 1
ATOM 746 C CA . GLN A 1 92 ? 17.149 2.420 1.521 1.00 97.50 92 GLN A CA 1
ATOM 747 C C . GLN A 1 92 ? 15.846 2.349 2.312 1.00 97.50 92 GLN A C 1
ATOM 749 O O . GLN A 1 92 ? 15.555 3.302 3.022 1.00 97.50 92 GLN A O 1
ATOM 754 N N . ILE A 1 93 ? 15.115 1.232 2.273 1.00 97.25 93 ILE A N 1
ATOM 755 C CA . ILE A 1 93 ? 13.903 1.034 3.085 1.00 97.25 93 ILE A CA 1
ATOM 756 C C . ILE A 1 93 ? 14.223 1.198 4.576 1.00 97.25 93 ILE A C 1
ATOM 758 O O . ILE A 1 93 ? 13.500 1.888 5.289 1.00 97.25 93 ILE A O 1
ATOM 762 N N . ILE A 1 94 ? 15.355 0.655 5.032 1.00 95.06 94 ILE A N 1
ATOM 763 C CA . ILE A 1 94 ? 15.806 0.792 6.425 1.00 95.06 94 ILE A CA 1
ATOM 764 C C . ILE A 1 94 ? 16.315 2.214 6.732 1.00 95.06 94 ILE A C 1
ATOM 766 O O . ILE A 1 94 ? 16.159 2.701 7.851 1.00 95.06 94 ILE A O 1
ATOM 770 N N . ARG A 1 95 ? 16.961 2.887 5.767 1.00 95.12 95 ARG A N 1
ATOM 771 C CA . ARG A 1 95 ? 17.584 4.211 5.974 1.00 95.12 95 ARG A CA 1
ATOM 772 C C . ARG A 1 95 ? 16.608 5.381 5.866 1.00 95.12 95 ARG A C 1
ATOM 774 O O . ARG A 1 95 ? 16.755 6.346 6.611 1.00 95.12 95 ARG A O 1
ATOM 781 N N . TRP A 1 96 ? 15.661 5.334 4.936 1.00 95.69 96 TRP A N 1
ATOM 782 C CA . TRP A 1 96 ? 14.707 6.411 4.651 1.00 95.69 96 TRP A CA 1
ATOM 783 C C . TRP A 1 96 ? 13.490 6.319 5.568 1.00 95.69 96 TRP A C 1
ATOM 785 O O . TRP A 1 96 ? 12.355 6.125 5.136 1.00 95.69 96 TRP A O 1
ATOM 795 N N . THR A 1 97 ? 13.735 6.455 6.872 1.00 93.88 97 THR A N 1
ATOM 796 C CA . THR A 1 97 ? 12.690 6.392 7.905 1.00 93.88 97 THR A CA 1
ATOM 797 C C . THR A 1 97 ? 11.751 7.601 7.887 1.00 93.88 97 THR A C 1
ATOM 799 O O . THR A 1 97 ? 10.700 7.574 8.519 1.00 93.88 97 THR A O 1
ATOM 802 N N . ASP A 1 98 ? 12.125 8.672 7.186 1.00 92.50 98 ASP A N 1
ATOM 803 C CA . ASP A 1 98 ? 11.274 9.823 6.876 1.00 92.50 98 ASP A CA 1
ATOM 804 C C . ASP A 1 98 ? 10.215 9.510 5.802 1.00 92.50 98 ASP A C 1
ATOM 806 O O . ASP A 1 98 ? 9.256 10.265 5.634 1.00 92.50 98 ASP A O 1
ATOM 810 N N . GLY A 1 99 ? 10.348 8.374 5.109 1.00 94.19 99 GLY A N 1
ATOM 811 C CA . GLY A 1 99 ? 9.401 7.916 4.105 1.00 94.19 99 GLY A CA 1
ATOM 812 C C . GLY A 1 99 ? 9.360 8.829 2.877 1.00 94.19 99 GLY A C 1
ATOM 813 O O . GLY A 1 99 ? 10.383 9.214 2.304 1.00 94.19 99 GLY A O 1
ATOM 814 N N . GLY A 1 100 ? 8.150 9.126 2.399 1.00 96.00 100 GLY A N 1
ATOM 815 C CA . GLY A 1 100 ? 7.959 10.010 1.246 1.00 96.00 100 GLY A CA 1
ATOM 816 C C . GLY A 1 100 ? 8.501 9.439 -0.068 1.00 96.00 100 GLY A C 1
ATOM 817 O O . GLY A 1 100 ? 8.912 10.196 -0.949 1.00 96.00 100 GLY A O 1
ATOM 818 N N . PHE A 1 101 ? 8.559 8.113 -0.217 1.00 97.69 101 PHE A N 1
ATOM 819 C CA . PHE A 1 101 ? 9.011 7.428 -1.431 1.00 97.69 101 PHE A CA 1
ATOM 820 C C . PHE A 1 101 ? 8.001 6.393 -1.925 1.00 97.69 101 PHE A C 1
ATOM 822 O O . PHE A 1 101 ? 7.233 5.841 -1.143 1.00 97.69 101 PHE A O 1
ATOM 829 N N . GLY A 1 102 ? 8.032 6.123 -3.230 1.00 98.31 102 GLY A N 1
ATOM 830 C CA . GLY A 1 102 ? 7.357 4.985 -3.852 1.00 98.31 102 GLY A CA 1
ATOM 831 C C . GLY A 1 102 ? 8.363 4.128 -4.615 1.00 98.31 102 GLY A C 1
ATOM 832 O O . GLY A 1 102 ? 9.291 4.669 -5.215 1.00 98.31 102 GLY A O 1
ATOM 833 N N . MET A 1 103 ? 8.187 2.806 -4.606 1.00 98.75 103 MET A N 1
ATOM 834 C CA . MET A 1 103 ? 9.031 1.863 -5.348 1.00 98.75 103 MET A CA 1
ATOM 835 C C . MET A 1 103 ? 8.175 0.983 -6.262 1.00 98.75 103 MET A C 1
ATOM 837 O O . MET A 1 103 ? 7.204 0.385 -5.807 1.00 98.75 103 MET A O 1
ATOM 841 N N . ALA A 1 104 ? 8.559 0.882 -7.534 1.00 98.69 104 ALA A N 1
ATOM 842 C CA . ALA A 1 104 ? 8.011 -0.085 -8.484 1.00 98.69 104 ALA A CA 1
ATOM 843 C C . ALA A 1 104 ? 9.052 -1.176 -8.777 1.00 98.69 104 ALA A C 1
ATOM 845 O O . ALA A 1 104 ? 10.212 -0.864 -9.052 1.00 98.69 104 ALA A O 1
ATOM 846 N N . CYS A 1 105 ? 8.653 -2.446 -8.720 1.00 98.62 105 CYS A N 1
ATOM 847 C CA . CYS A 1 105 ? 9.549 -3.600 -8.828 1.00 98.62 105 CYS A CA 1
ATOM 848 C C . CYS A 1 105 ? 8.869 -4.801 -9.504 1.00 98.62 105 CYS A C 1
ATOM 850 O O . CYS A 1 105 ? 7.666 -4.786 -9.761 1.00 98.62 105 CYS A O 1
ATOM 852 N N . HIS A 1 106 ? 9.657 -5.836 -9.815 1.00 98.62 106 HIS A N 1
ATOM 853 C CA . HIS A 1 106 ? 9.129 -7.115 -10.296 1.00 98.62 106 HIS A CA 1
ATOM 854 C C . HIS A 1 106 ? 8.434 -7.876 -9.164 1.00 98.62 106 HIS A C 1
ATOM 856 O O . HIS A 1 106 ? 8.754 -7.658 -8.002 1.00 98.62 106 HIS A O 1
ATOM 862 N N . ASN A 1 107 ? 7.562 -8.824 -9.522 1.00 98.06 107 ASN A N 1
ATOM 863 C CA . ASN A 1 107 ? 6.743 -9.607 -8.589 1.00 98.06 107 ASN A CA 1
ATOM 864 C C . ASN A 1 107 ? 7.533 -10.118 -7.363 1.00 98.06 107 ASN A C 1
ATOM 866 O O . ASN A 1 107 ? 7.262 -9.699 -6.245 1.00 98.06 107 ASN A O 1
ATOM 870 N N . TYR A 1 108 ? 8.580 -10.921 -7.578 1.00 97.56 108 TYR A N 1
ATOM 871 C CA . TYR A 1 108 ? 9.347 -11.505 -6.471 1.00 97.56 108 TYR A CA 1
ATOM 872 C C . TYR A 1 108 ? 10.167 -10.484 -5.663 1.00 97.56 108 TYR A C 1
ATOM 874 O O . TYR A 1 108 ? 10.252 -10.595 -4.445 1.00 97.56 108 TYR A O 1
ATOM 882 N N . ASP A 1 109 ? 10.757 -9.472 -6.316 1.00 97.88 109 ASP A N 1
ATOM 883 C CA . ASP A 1 109 ? 11.436 -8.392 -5.583 1.00 97.88 109 ASP A CA 1
ATOM 884 C C . ASP A 1 109 ? 10.419 -7.626 -4.711 1.00 97.88 109 ASP A C 1
ATOM 886 O O . ASP A 1 109 ? 10.728 -7.267 -3.582 1.00 97.88 109 ASP A O 1
ATOM 890 N N . GLY A 1 110 ? 9.200 -7.402 -5.211 1.00 96.75 110 GLY A N 1
ATOM 891 C CA . GLY A 1 110 ? 8.127 -6.724 -4.484 1.00 96.75 110 GLY A CA 1
ATOM 892 C C . GLY A 1 110 ? 7.622 -7.502 -3.282 1.00 96.75 110 GLY A C 1
ATOM 893 O O . GLY A 1 110 ? 7.473 -6.910 -2.219 1.00 96.75 110 GLY A O 1
ATOM 894 N N . ASP A 1 111 ? 7.434 -8.812 -3.421 1.00 93.19 111 ASP A N 1
ATOM 895 C CA . ASP A 1 111 ? 7.081 -9.704 -2.311 1.00 93.19 111 ASP A CA 1
ATOM 896 C C . ASP A 1 111 ? 8.073 -9.532 -1.144 1.00 93.19 111 ASP A C 1
ATOM 898 O O . ASP A 1 111 ? 7.712 -9.111 -0.048 1.00 93.19 111 ASP A O 1
ATOM 902 N N . MET A 1 112 ? 9.371 -9.676 -1.426 1.00 94.62 112 MET A N 1
ATOM 903 C CA . MET A 1 112 ? 10.417 -9.560 -0.404 1.00 94.62 112 MET A CA 1
ATOM 904 C C . MET A 1 112 ? 10.559 -8.140 0.168 1.00 94.62 112 MET A C 1
ATOM 906 O O . MET A 1 112 ? 10.716 -7.963 1.376 1.00 94.62 112 MET A O 1
ATOM 910 N N . LEU A 1 113 ? 10.530 -7.109 -0.686 1.00 96.69 113 LEU A N 1
ATOM 911 C CA . LEU A 1 113 ? 10.726 -5.722 -0.250 1.00 96.69 113 LEU A CA 1
ATOM 912 C C . LEU A 1 113 ? 9.521 -5.190 0.533 1.00 96.69 113 LEU A C 1
ATOM 914 O O . LEU A 1 113 ? 9.693 -4.360 1.423 1.00 96.69 113 LEU A O 1
ATOM 918 N N . THR A 1 114 ? 8.301 -5.638 0.228 1.00 94.69 114 THR A N 1
ATOM 919 C CA . THR A 1 114 ? 7.107 -5.197 0.966 1.00 94.69 114 THR A CA 1
ATOM 920 C C . THR A 1 114 ? 7.040 -5.793 2.370 1.00 94.69 114 THR A C 1
ATOM 922 O O . THR A 1 114 ? 6.654 -5.072 3.292 1.00 94.69 114 THR A O 1
ATOM 925 N N . ASP A 1 115 ? 7.518 -7.024 2.575 1.00 89.06 115 ASP A N 1
ATOM 926 C CA . ASP A 1 115 ? 7.715 -7.599 3.915 1.00 89.06 115 ASP A CA 1
ATOM 927 C C . ASP A 1 115 ? 8.744 -6.807 4.735 1.00 89.06 115 ASP A C 1
ATOM 929 O O . ASP A 1 115 ? 8.549 -6.537 5.926 1.00 89.06 115 ASP A O 1
ATOM 933 N N . GLU A 1 116 ? 9.827 -6.360 4.099 1.00 93.38 116 GLU A N 1
ATOM 934 C CA . GLU A 1 116 ? 10.807 -5.490 4.746 1.00 93.38 116 GLU A CA 1
ATOM 935 C C . GLU A 1 116 ? 10.201 -4.130 5.121 1.00 93.38 116 GLU A C 1
ATOM 937 O O . GLU A 1 116 ? 10.367 -3.671 6.255 1.00 93.38 116 GLU A O 1
ATOM 942 N N . VAL A 1 117 ? 9.441 -3.505 4.212 1.00 94.56 117 VAL A N 1
ATOM 943 C CA . VAL A 1 117 ? 8.692 -2.270 4.501 1.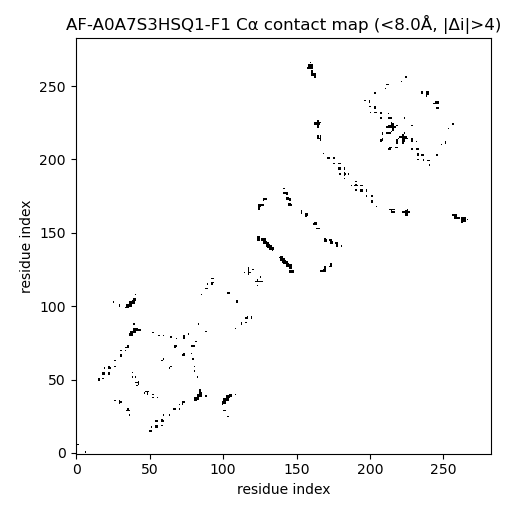00 94.56 117 VAL A CA 1
ATOM 944 C C . VAL A 1 117 ? 7.734 -2.488 5.671 1.00 94.56 117 VAL A C 1
ATOM 946 O O . VAL A 1 117 ? 7.681 -1.650 6.571 1.00 94.56 117 VAL A O 1
ATOM 949 N N . ALA A 1 118 ? 7.014 -3.612 5.709 1.00 86.62 118 ALA A N 1
ATOM 950 C CA . ALA A 1 118 ? 6.115 -3.947 6.805 1.00 86.62 118 ALA A CA 1
ATOM 951 C C . ALA A 1 118 ? 6.848 -4.011 8.147 1.00 86.62 118 ALA A C 1
ATOM 953 O O . ALA A 1 118 ? 6.379 -3.445 9.139 1.00 86.62 118 ALA A O 1
ATOM 954 N N . GLN A 1 119 ? 8.013 -4.659 8.176 1.00 84.19 119 GLN A N 1
ATOM 955 C CA . GLN A 1 119 ? 8.803 -4.819 9.389 1.00 84.19 119 GLN A CA 1
ATOM 956 C C . GLN A 1 119 ? 9.445 -3.507 9.858 1.00 84.19 119 GLN A C 1
ATOM 958 O O . GLN A 1 119 ? 9.469 -3.244 11.064 1.00 84.19 119 GLN A O 1
ATOM 963 N N . VAL A 1 120 ? 9.949 -2.681 8.935 1.00 89.88 120 VAL A N 1
ATOM 964 C CA . VAL A 1 120 ? 10.492 -1.350 9.256 1.00 89.88 120 VAL A CA 1
ATOM 965 C C . VAL A 1 120 ? 9.385 -0.419 9.744 1.00 89.88 120 VAL A C 1
ATOM 967 O O . VAL A 1 120 ? 9.597 0.352 10.678 1.00 89.88 120 VAL A O 1
ATOM 970 N N . HIS A 1 121 ? 8.195 -0.503 9.146 1.00 87.12 121 HIS A N 1
ATOM 971 C CA . HIS A 1 121 ? 7.080 0.361 9.502 1.00 87.12 121 HIS A CA 1
ATOM 972 C C . HIS A 1 121 ? 6.472 -0.017 10.856 1.00 87.12 121 HIS A C 1
ATOM 974 O O . HIS A 1 121 ? 6.379 0.834 11.743 1.00 87.12 121 HIS A O 1
ATOM 980 N N . ARG A 1 122 ? 6.072 -1.285 11.036 1.00 83.12 122 ARG A N 1
ATOM 981 C CA . ARG A 1 122 ? 5.638 -1.835 12.330 1.00 83.12 122 ARG A CA 1
ATOM 982 C C . ARG A 1 122 ? 5.419 -3.348 12.274 1.00 83.12 122 ARG A C 1
ATOM 984 O O . ARG A 1 122 ? 6.027 -4.092 13.039 1.00 83.12 122 ARG A O 1
ATOM 991 N N . SER A 1 123 ? 4.469 -3.765 11.442 1.00 74.31 123 SER A N 1
ATOM 992 C CA . SER A 1 123 ? 4.044 -5.148 11.232 1.00 74.31 123 SER A CA 1
ATOM 993 C C . SER A 1 123 ? 3.253 -5.258 9.915 1.00 74.31 123 SER A C 1
ATOM 995 O O . SER A 1 123 ? 2.764 -4.238 9.416 1.00 74.31 123 SER A O 1
ATOM 997 N N . PRO A 1 124 ? 3.049 -6.474 9.371 1.00 74.56 124 PRO A N 1
ATOM 998 C CA . PRO A 1 124 ? 2.272 -6.684 8.141 1.00 74.56 124 PRO A CA 1
ATOM 999 C C . PRO A 1 124 ? 0.850 -6.112 8.177 1.00 74.56 124 PRO A C 1
ATOM 1001 O O . PRO A 1 124 ? 0.323 -5.704 7.150 1.00 74.56 124 PRO A O 1
ATOM 1004 N N . GLY A 1 125 ? 0.229 -5.999 9.357 1.00 74.31 125 GLY A N 1
ATOM 1005 C CA . GLY A 1 125 ? -1.114 -5.422 9.500 1.00 74.31 125 GLY A CA 1
ATOM 1006 C C . GLY A 1 125 ? -1.215 -3.922 9.190 1.00 74.31 125 GLY A C 1
ATOM 1007 O O . GLY A 1 125 ? -2.328 -3.402 9.114 1.00 74.31 125 GLY A O 1
ATOM 1008 N N . PHE A 1 126 ? -0.082 -3.235 9.019 1.00 84.38 126 PHE A N 1
ATOM 1009 C CA . PHE A 1 126 ? -0.010 -1.811 8.675 1.00 84.38 126 PHE A CA 1
ATOM 1010 C C . PHE A 1 126 ? 0.299 -1.552 7.201 1.00 84.38 126 PHE A C 1
ATOM 1012 O O . PHE A 1 126 ? 0.340 -0.395 6.786 1.00 84.38 126 PHE A O 1
ATOM 1019 N N . ILE A 1 127 ? 0.497 -2.606 6.412 1.00 90.38 127 ILE A N 1
ATOM 1020 C CA . ILE A 1 127 ? 0.655 -2.510 4.966 1.00 90.38 127 ILE A CA 1
ATOM 1021 C C . ILE A 1 127 ? -0.644 -2.979 4.311 1.00 90.38 127 ILE A C 1
ATOM 1023 O O . ILE A 1 127 ? -1.289 -3.929 4.754 1.00 90.38 127 ILE A O 1
ATOM 1027 N N . THR A 1 128 ? -1.075 -2.250 3.286 1.00 91.62 128 THR A N 1
ATOM 1028 C CA . THR A 1 128 ? -2.218 -2.638 2.456 1.00 91.62 128 THR A CA 1
ATOM 1029 C C . THR A 1 128 ? -1.729 -3.473 1.282 1.00 91.62 128 THR A C 1
ATOM 1031 O O . THR A 1 128 ? -0.752 -3.075 0.646 1.00 91.62 128 THR A O 1
ATOM 1034 N N . SER A 1 129 ? -2.456 -4.528 0.921 1.00 92.75 129 SER A N 1
ATOM 1035 C CA . SER A 1 129 ? -2.252 -5.258 -0.332 1.00 92.75 129 SER A CA 1
ATOM 1036 C C . SER A 1 129 ? -3.481 -5.063 -1.214 1.00 92.75 129 SER A C 1
ATOM 1038 O O . SER A 1 129 ? -4.599 -5.383 -0.817 1.00 92.75 129 SER A O 1
ATOM 1040 N N . ASN A 1 130 ? -3.290 -4.448 -2.382 1.00 94.06 130 ASN A N 1
ATOM 1041 C CA . ASN A 1 130 ? -4.386 -4.148 -3.299 1.00 94.06 130 ASN A CA 1
ATOM 1042 C C . ASN A 1 130 ? -3.989 -4.525 -4.726 1.00 94.06 130 ASN A C 1
ATOM 1044 O O . ASN A 1 130 ? -3.191 -3.826 -5.361 1.00 94.06 130 ASN A O 1
ATOM 1048 N N . LEU A 1 131 ? -4.578 -5.588 -5.264 1.00 95.00 131 LEU A N 1
ATOM 1049 C CA . LEU A 1 131 ? -4.396 -5.953 -6.660 1.00 95.00 131 LEU A CA 1
ATOM 1050 C C . LEU A 1 131 ? -5.172 -4.985 -7.560 1.00 95.00 131 LEU A C 1
ATOM 1052 O O . LEU A 1 131 ? -6.375 -4.782 -7.399 1.00 95.00 131 LEU A O 1
ATOM 1056 N N . THR A 1 132 ? -4.494 -4.412 -8.557 1.00 95.25 132 THR A N 1
ATOM 1057 C CA . THR A 1 132 ? -5.134 -3.607 -9.609 1.00 95.25 132 THR A CA 1
ATOM 1058 C C . THR A 1 132 ? -4.972 -4.293 -10.961 1.00 95.25 132 THR A C 1
ATOM 1060 O O . THR A 1 132 ? -3.870 -4.379 -11.493 1.00 95.25 132 THR A O 1
ATOM 1063 N N . GLY A 1 133 ? -6.085 -4.759 -11.521 1.00 94.88 133 GLY A N 1
ATOM 1064 C CA . GLY A 1 133 ? -6.199 -5.260 -12.889 1.00 94.88 133 GLY A CA 1
ATOM 1065 C C . GLY A 1 133 ? -6.984 -4.304 -13.789 1.00 94.88 133 GLY A C 1
ATOM 1066 O O . GLY A 1 133 ? -7.522 -3.290 -13.338 1.00 94.88 133 GLY A O 1
ATOM 1067 N N . LYS A 1 134 ? -7.095 -4.648 -15.073 1.00 93.00 134 LYS A N 1
ATOM 1068 C CA . LYS A 1 134 ? -7.829 -3.873 -16.082 1.00 93.00 134 LYS A CA 1
ATOM 1069 C C . LYS A 1 134 ? -8.774 -4.801 -16.844 1.00 93.00 134 LYS A C 1
ATOM 1071 O O . LYS A 1 134 ? -8.350 -5.859 -17.297 1.00 93.00 134 LYS A O 1
ATOM 1076 N N . ARG A 1 135 ? -10.051 -4.428 -16.949 1.00 91.75 135 ARG A N 1
ATOM 1077 C CA . ARG A 1 135 ? -11.023 -5.094 -17.830 1.00 91.75 135 ARG A CA 1
ATOM 1078 C C . ARG A 1 135 ? -10.773 -4.711 -19.288 1.00 91.75 135 ARG A C 1
ATOM 1080 O O . ARG A 1 135 ? -10.180 -3.669 -19.561 1.00 91.75 135 ARG A O 1
ATOM 1087 N N . ASP A 1 136 ? -11.337 -5.483 -20.211 1.00 91.50 136 ASP A N 1
ATOM 1088 C CA . ASP A 1 136 ? -11.286 -5.200 -21.654 1.00 91.50 136 ASP A CA 1
ATOM 1089 C C . ASP A 1 136 ? -11.889 -3.829 -22.021 1.00 91.50 136 ASP A C 1
ATOM 1091 O O . ASP A 1 136 ? -11.474 -3.206 -22.994 1.00 91.50 136 ASP A O 1
ATOM 1095 N N . ASP A 1 137 ? -12.837 -3.324 -21.221 1.00 91.75 137 ASP A N 1
ATOM 1096 C CA . ASP A 1 137 ? -13.444 -1.992 -21.375 1.00 91.75 137 ASP A CA 1
ATOM 1097 C C . ASP A 1 137 ? -12.606 -0.848 -20.765 1.00 91.75 137 ASP A C 1
ATOM 1099 O O . ASP A 1 137 ? -13.044 0.302 -20.736 1.00 91.75 137 ASP A O 1
ATOM 1103 N N . GLY A 1 138 ? -11.404 -1.150 -20.263 1.00 89.12 138 GLY A N 1
ATOM 1104 C CA . GLY A 1 138 ? -10.479 -0.197 -19.651 1.00 89.12 138 GLY A CA 1
ATOM 1105 C C . GLY A 1 138 ? -10.785 0.150 -18.193 1.00 89.12 138 GLY A C 1
ATOM 1106 O O . GLY A 1 138 ? -10.014 0.879 -17.566 1.00 89.12 138 GLY A O 1
ATOM 1107 N N . VAL A 1 139 ? -11.873 -0.368 -17.613 1.00 90.69 139 VAL A N 1
ATOM 1108 C CA . VAL A 1 139 ? -12.201 -0.119 -16.205 1.00 90.69 139 VAL A CA 1
ATOM 1109 C C . VAL A 1 139 ? -11.293 -0.944 -15.295 1.00 90.69 139 VAL A C 1
ATOM 1111 O O . VAL A 1 139 ? -11.067 -2.135 -15.516 1.00 90.69 139 VAL A O 1
ATOM 1114 N N . LEU A 1 140 ? -10.792 -0.312 -14.233 1.00 92.81 140 LEU A N 1
ATOM 1115 C CA . LEU A 1 140 ? -9.929 -0.973 -13.260 1.00 92.81 140 LEU A CA 1
ATOM 1116 C C . LEU A 1 140 ? -10.711 -1.978 -12.404 1.00 92.81 140 LEU A C 1
ATOM 1118 O O . LEU A 1 140 ? -11.709 -1.640 -11.759 1.00 92.81 140 LEU A O 1
ATOM 1122 N N . ILE A 1 141 ? -10.196 -3.201 -12.346 1.00 95.06 141 ILE A N 1
ATOM 1123 C CA . ILE A 1 141 ? -10.574 -4.211 -11.358 1.00 95.06 141 ILE A CA 1
ATOM 1124 C C . ILE A 1 141 ? -9.682 -3.976 -10.146 1.00 95.06 141 ILE A C 1
ATOM 1126 O O . ILE A 1 141 ? -8.464 -3.940 -10.296 1.00 95.06 141 ILE A O 1
ATOM 1130 N N . LYS A 1 142 ? -10.264 -3.809 -8.960 1.00 95.38 142 LYS A N 1
ATOM 1131 C CA . LYS A 1 142 ? -9.490 -3.704 -7.723 1.00 95.38 142 LYS A CA 1
ATOM 1132 C C . LYS A 1 142 ? -9.936 -4.762 -6.739 1.00 95.38 142 LYS A C 1
ATOM 1134 O O . LYS A 1 142 ? -11.126 -4.857 -6.442 1.00 95.38 142 LYS A O 1
ATOM 1139 N N . GLU A 1 143 ? -8.973 -5.521 -6.257 1.00 95.88 143 GLU A N 1
ATOM 1140 C CA . GLU A 1 143 ? -9.116 -6.454 -5.153 1.00 95.88 143 GLU A CA 1
ATOM 1141 C C . GLU A 1 143 ? -8.261 -5.935 -3.988 1.00 95.88 143 GLU A C 1
ATOM 1143 O O . GLU A 1 143 ? -7.297 -5.195 -4.196 1.00 95.88 143 GLU A O 1
ATOM 1148 N N . PHE A 1 144 ? -8.734 -6.171 -2.767 1.00 95.50 144 PHE A N 1
ATOM 1149 C CA . PHE A 1 144 ? -8.192 -5.577 -1.552 1.00 95.50 144 PHE A CA 1
ATOM 1150 C C . PHE A 1 144 ? -8.093 -6.669 -0.496 1.00 95.50 144 PHE A C 1
ATOM 1152 O O . PHE A 1 144 ? -9.104 -7.284 -0.147 1.00 95.50 144 PHE A O 1
ATOM 1159 N N . GLU A 1 145 ? -6.910 -6.833 0.074 1.00 92.44 145 GLU A N 1
ATOM 1160 C CA . GLU A 1 145 ? -6.632 -7.819 1.107 1.00 92.44 145 GLU A CA 1
ATOM 1161 C C . GLU A 1 145 ? -5.719 -7.231 2.197 1.00 92.44 145 GLU A C 1
ATOM 1163 O O . GLU A 1 145 ? -5.118 -6.159 2.066 1.00 92.44 145 GLU A O 1
ATOM 1168 N N . ALA A 1 146 ? -5.639 -7.932 3.326 1.00 89.25 146 ALA A N 1
ATOM 1169 C CA . ALA A 1 146 ? -4.630 -7.640 4.334 1.00 89.25 146 ALA A CA 1
ATOM 1170 C C . ALA A 1 146 ? -3.314 -8.329 3.949 1.00 89.25 146 ALA A C 1
ATOM 1172 O O . ALA A 1 146 ? -3.339 -9.467 3.495 1.00 89.25 146 ALA A O 1
ATOM 1173 N N . SER A 1 147 ? -2.166 -7.707 4.226 1.00 84.50 147 SER A N 1
ATOM 1174 C CA . SER A 1 147 ? -0.847 -8.291 3.922 1.00 84.50 147 SER A CA 1
ATOM 1175 C C . SER A 1 147 ? -0.423 -9.440 4.857 1.00 84.50 147 SER A C 1
ATOM 1177 O O . SER A 1 147 ? 0.736 -9.835 4.857 1.00 84.50 147 SER A O 1
ATOM 1179 N N . HIS A 1 148 ? -1.315 -9.966 5.703 1.00 83.06 148 HIS A N 1
ATOM 1180 C CA . HIS A 1 148 ? -1.004 -11.046 6.645 1.00 83.06 148 HIS A CA 1
ATOM 1181 C C . HIS A 1 148 ? -1.812 -12.315 6.350 1.00 83.06 148 HIS A C 1
ATOM 1183 O O . HIS A 1 148 ? -2.942 -12.261 5.871 1.00 83.06 148 HIS A O 1
ATOM 1189 N N . GLY A 1 149 ? -1.265 -13.473 6.732 1.00 84.25 149 GLY A N 1
ATOM 1190 C CA . GLY A 1 149 ? -1.965 -14.757 6.644 1.00 84.25 149 GLY A CA 1
ATOM 1191 C C . GLY A 1 149 ? -3.106 -14.914 7.660 1.00 84.25 149 GLY A C 1
ATOM 1192 O O . GLY A 1 149 ? -3.522 -13.977 8.342 1.00 84.25 149 GLY A O 1
ATOM 1193 N N . THR A 1 150 ? -3.596 -16.143 7.821 1.00 89.00 150 THR A N 1
ATOM 1194 C CA . THR A 1 150 ? -4.776 -16.459 8.652 1.00 89.00 150 THR A CA 1
ATOM 1195 C C . THR A 1 150 ? -4.520 -16.484 10.166 1.00 89.00 150 THR A C 1
ATOM 1197 O O . THR A 1 150 ? -5.408 -16.874 10.919 1.00 89.00 150 THR A O 1
ATOM 1200 N N . VAL A 1 151 ? -3.315 -16.120 10.619 1.00 89.38 151 VAL A N 1
ATOM 1201 C CA . VAL A 1 151 ? -2.928 -15.998 12.041 1.00 89.38 151 VAL A CA 1
ATOM 1202 C C . VAL A 1 151 ? -3.256 -17.257 12.874 1.00 89.38 151 VAL A C 1
ATOM 1204 O O . VAL A 1 151 ? -4.019 -17.243 13.844 1.00 89.38 151 VAL A O 1
ATOM 1207 N N . ALA A 1 152 ? -2.711 -18.399 12.436 1.00 91.88 152 ALA A N 1
ATOM 1208 C CA . ALA A 1 152 ? -3.049 -19.730 12.955 1.00 91.88 152 ALA A CA 1
ATOM 1209 C C . ALA A 1 152 ? -2.724 -19.926 14.450 1.00 91.88 152 ALA A C 1
ATOM 1211 O O . ALA A 1 152 ? -3.418 -20.655 15.159 1.00 91.88 152 ALA A O 1
ATOM 1212 N N . ASP A 1 153 ? -1.688 -19.264 14.949 1.00 90.44 153 ASP A N 1
ATOM 1213 C CA . ASP A 1 153 ? -1.300 -19.252 16.357 1.00 90.44 153 ASP A CA 1
ATOM 1214 C C . ASP A 1 153 ? -2.388 -18.628 17.252 1.00 90.44 153 ASP A C 1
ATOM 1216 O O . ASP A 1 153 ? -2.817 -19.259 18.228 1.00 90.44 153 ASP A O 1
ATOM 1220 N N . LEU A 1 154 ? -2.911 -17.451 16.879 1.00 91.50 154 LEU A N 1
ATOM 1221 C CA . LEU A 1 154 ? -4.045 -16.822 17.564 1.00 91.50 154 LEU A CA 1
ATOM 1222 C C . LEU A 1 154 ? -5.312 -17.665 17.431 1.00 91.50 154 LEU A C 1
ATOM 1224 O O . LEU A 1 154 ? -6.068 -17.787 18.396 1.00 91.50 154 LEU A O 1
ATOM 1228 N N . TRP A 1 155 ? -5.524 -18.309 16.281 1.00 92.88 155 TRP A N 1
ATOM 1229 C CA . TRP A 1 155 ? -6.639 -19.237 16.104 1.00 92.88 155 TRP A CA 1
ATOM 1230 C C . TRP A 1 155 ? -6.578 -20.407 17.096 1.00 92.88 155 TRP A C 1
ATOM 1232 O O . TRP A 1 155 ? -7.569 -20.733 17.754 1.00 92.88 155 TRP A O 1
ATOM 1242 N N . HIS A 1 156 ? -5.408 -21.016 17.288 1.00 92.94 156 HIS A N 1
ATOM 1243 C CA . HIS A 1 156 ? -5.246 -22.083 18.272 1.00 92.94 156 HIS A CA 1
ATOM 1244 C C . HIS A 1 156 ? -5.392 -21.589 19.719 1.00 92.94 156 HIS A C 1
ATOM 1246 O O . HIS A 1 156 ? -5.948 -22.314 20.547 1.00 92.94 156 HIS A O 1
ATOM 1252 N N . ALA A 1 157 ? -4.947 -20.369 20.036 1.00 92.38 157 ALA A N 1
ATOM 1253 C CA . ALA A 1 157 ? -5.190 -19.746 21.340 1.00 92.38 157 ALA A CA 1
ATOM 1254 C C . ALA A 1 157 ? -6.692 -19.525 21.594 1.00 92.38 157 ALA A C 1
ATOM 1256 O O . ALA A 1 157 ? -7.207 -19.923 22.644 1.00 92.38 157 ALA A O 1
ATOM 1257 N N . HIS A 1 158 ? -7.415 -19.012 20.597 1.00 92.69 158 HIS A N 1
ATOM 1258 C CA . HIS A 1 158 ? -8.868 -18.863 20.633 1.00 92.69 158 HIS A CA 1
ATOM 1259 C C . HIS A 1 158 ? -9.574 -20.205 20.895 1.00 92.69 158 HIS A C 1
ATOM 1261 O O . HIS A 1 158 ? -10.420 -20.299 21.786 1.00 92.69 158 HIS A O 1
ATOM 1267 N N . LEU A 1 159 ? -9.173 -21.284 20.208 1.00 89.38 159 LEU A N 1
ATOM 1268 C CA . LEU A 1 159 ? -9.731 -22.631 20.417 1.00 89.38 159 LEU A CA 1
ATOM 1269 C C . LEU A 1 159 ? -9.478 -23.202 21.824 1.00 89.38 159 LEU A C 1
ATOM 1271 O O . LEU A 1 159 ? -10.242 -24.053 22.287 1.00 89.38 159 LEU A O 1
ATOM 1275 N N . ARG A 1 160 ? -8.422 -22.746 22.508 1.00 93.19 160 ARG A N 1
ATOM 1276 C CA . ARG A 1 160 ? -8.135 -23.081 23.914 1.00 93.19 160 ARG A CA 1
ATOM 1277 C C . ARG A 1 160 ? -8.878 -22.183 24.909 1.00 93.19 160 ARG A C 1
ATOM 1279 O O . ARG A 1 160 ? -8.742 -22.378 26.115 1.00 93.19 160 ARG A O 1
ATOM 1286 N N . GLY A 1 161 ? -9.663 -21.210 24.442 1.00 90.69 161 GLY A N 1
ATOM 1287 C CA . GLY A 1 161 ? -10.304 -20.212 25.298 1.00 90.69 161 GLY A CA 1
ATOM 1288 C C . GLY A 1 161 ? -9.295 -19.293 25.988 1.00 90.69 161 GLY A C 1
ATOM 1289 O O . GLY A 1 161 ? -9.541 -18.850 27.110 1.00 90.69 161 GLY A O 1
ATOM 1290 N N . GLN A 1 162 ? -8.150 -19.057 25.347 1.00 92.69 162 GLN A N 1
ATOM 1291 C CA . GLN A 1 162 ? -7.182 -18.046 25.757 1.00 92.69 162 GLN A CA 1
ATOM 1292 C C . GLN A 1 162 ? -7.553 -16.704 25.123 1.00 92.69 162 GLN A C 1
ATOM 1294 O O . GLN A 1 162 ? -8.230 -16.653 24.095 1.00 92.69 162 GLN A O 1
ATOM 1299 N N . GLU A 1 163 ? -7.114 -15.613 25.741 1.00 92.38 163 GLU A N 1
ATOM 1300 C CA . GLU A 1 163 ? -7.272 -14.286 25.153 1.00 92.38 163 GLU A CA 1
ATOM 1301 C C . GLU A 1 163 ? -6.423 -14.143 23.893 1.00 92.38 163 GLU A C 1
ATOM 1303 O O . GLU A 1 163 ? -5.292 -14.626 23.827 1.00 92.38 163 GLU A O 1
ATOM 1308 N N . THR A 1 164 ? -6.963 -13.422 22.916 1.00 94.62 164 THR A N 1
ATOM 1309 C CA . THR A 1 164 ? -6.257 -13.039 21.692 1.00 94.62 164 THR A CA 1
ATOM 1310 C C . THR A 1 164 ? -6.299 -11.524 21.543 1.00 94.62 164 THR A C 1
ATOM 1312 O O . THR A 1 164 ? -7.125 -10.856 22.163 1.00 94.62 164 THR A O 1
ATOM 1315 N N . SER A 1 165 ? -5.393 -10.967 20.748 1.00 94.19 165 SER A N 1
ATOM 1316 C CA . SER A 1 165 ? -5.386 -9.540 20.417 1.00 94.19 165 SER A CA 1
ATOM 1317 C C . SER A 1 165 ? -4.942 -9.378 18.967 1.00 94.19 165 SER A C 1
ATOM 1319 O O . SER A 1 165 ? -3.822 -8.971 18.677 1.00 94.19 165 SER A O 1
ATOM 1321 N N . MET A 1 166 ? -5.807 -9.821 18.053 1.00 93.00 166 MET A N 1
ATOM 1322 C CA . MET A 1 166 ? -5.587 -9.696 16.617 1.00 93.00 166 MET A CA 1
ATOM 1323 C C . MET A 1 166 ? -5.913 -8.269 16.189 1.00 93.00 166 MET A C 1
ATOM 1325 O O . MET A 1 166 ? -7.049 -7.829 16.352 1.00 93.00 166 MET A O 1
ATOM 1329 N N . ASN A 1 167 ? -4.938 -7.569 15.614 1.00 92.06 167 ASN A N 1
ATOM 1330 C CA . ASN A 1 167 ? -5.147 -6.258 15.012 1.00 92.06 167 ASN A CA 1
ATOM 1331 C C . ASN A 1 167 ? -5.927 -6.400 13.686 1.00 92.06 167 ASN A C 1
ATOM 1333 O O . ASN A 1 167 ? -5.390 -6.985 12.744 1.00 92.06 167 ASN A O 1
ATOM 1337 N N . PRO A 1 168 ? -7.167 -5.880 13.567 1.00 93.38 168 PRO A N 1
ATOM 1338 C CA . PRO A 1 168 ? -7.969 -6.037 12.356 1.00 93.38 168 PRO A CA 1
ATOM 1339 C C . PRO A 1 168 ? -7.726 -4.929 11.318 1.00 93.38 168 PRO A C 1
ATOM 1341 O O . PRO A 1 168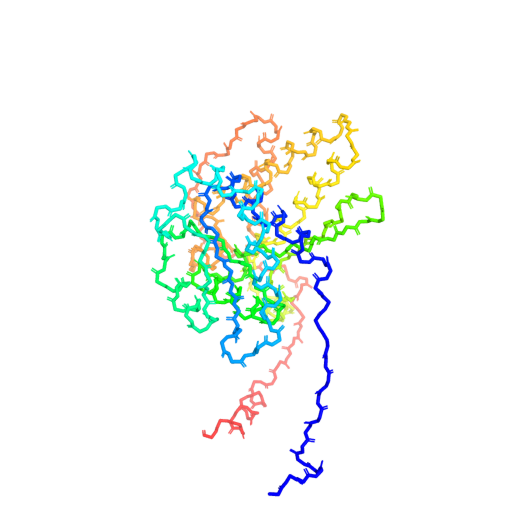 ? -8.428 -4.895 10.308 1.00 93.38 168 PRO A O 1
ATOM 1344 N N . LEU A 1 169 ? -6.787 -4.004 11.558 1.00 92.31 169 LEU A N 1
ATOM 1345 C CA . LEU A 1 169 ? -6.593 -2.792 10.757 1.00 92.31 169 LEU A CA 1
ATOM 1346 C C . LEU A 1 169 ? -6.461 -3.085 9.257 1.00 92.31 169 LEU A C 1
ATOM 1348 O O . LEU A 1 169 ? -7.220 -2.514 8.475 1.00 92.31 169 LEU A O 1
ATOM 1352 N N . GLY A 1 170 ? -5.568 -3.999 8.865 1.00 91.06 170 GLY A N 1
ATOM 1353 C CA . GLY A 1 170 ? -5.369 -4.369 7.460 1.00 91.06 170 GLY A CA 1
ATOM 1354 C C . GLY A 1 170 ? -6.656 -4.863 6.791 1.00 91.06 170 GLY A C 1
ATOM 1355 O O . GLY A 1 170 ? -7.044 -4.356 5.741 1.00 91.06 170 GLY A O 1
ATOM 1356 N N . MET A 1 171 ? -7.386 -5.777 7.441 1.00 93.94 171 MET A N 1
ATOM 1357 C CA . MET A 1 171 ? -8.651 -6.316 6.916 1.00 93.94 171 MET A CA 1
ATOM 1358 C C . MET A 1 171 ? -9.752 -5.252 6.826 1.00 93.94 171 MET A C 1
ATOM 1360 O O . MET A 1 171 ? -10.520 -5.230 5.866 1.00 93.94 171 MET A O 1
ATOM 1364 N N . VAL A 1 172 ? -9.839 -4.359 7.817 1.00 94.88 172 VAL A N 1
ATOM 1365 C CA . VAL A 1 172 ? -10.810 -3.259 7.806 1.00 94.88 172 VAL A CA 1
ATOM 1366 C C . VAL A 1 172 ? -10.490 -2.290 6.673 1.00 94.88 172 VAL A C 1
ATOM 1368 O O . VAL A 1 172 ? -11.380 -1.951 5.899 1.00 94.88 172 VAL A O 1
ATOM 1371 N N . VAL A 1 173 ? -9.234 -1.868 6.523 1.00 94.06 173 VAL A N 1
ATOM 1372 C CA . VAL A 1 173 ? -8.833 -0.966 5.433 1.00 94.06 173 VAL A CA 1
ATOM 1373 C C . VAL A 1 173 ? -9.104 -1.604 4.070 1.00 94.06 173 VAL A C 1
ATOM 1375 O O . VAL A 1 173 ? -9.637 -0.918 3.196 1.00 94.06 173 VAL A O 1
ATOM 1378 N N . ALA A 1 174 ? -8.838 -2.903 3.916 1.00 95.19 174 ALA A N 1
ATOM 1379 C CA . ALA A 1 174 ? -9.144 -3.650 2.700 1.00 95.19 174 ALA A CA 1
ATOM 1380 C C . ALA A 1 174 ? -10.650 -3.649 2.376 1.00 95.19 174 ALA A C 1
ATOM 1382 O O . ALA A 1 174 ? -11.056 -3.209 1.299 1.00 95.19 174 ALA A O 1
ATOM 1383 N N . LEU A 1 175 ? -11.500 -4.046 3.332 1.00 97.62 175 LEU A N 1
ATOM 1384 C CA . LEU A 1 175 ? -12.955 -4.070 3.145 1.00 97.62 175 LEU A CA 1
ATOM 1385 C C . LEU A 1 175 ? -13.512 -2.682 2.802 1.00 97.62 175 LEU A C 1
ATOM 1387 O O . LEU A 1 175 ? -14.318 -2.535 1.883 1.00 97.62 175 LEU A O 1
ATOM 1391 N N . LEU A 1 176 ? -13.077 -1.651 3.527 1.00 96.62 176 LEU A N 1
ATOM 1392 C CA . LEU A 1 176 ? -13.550 -0.287 3.308 1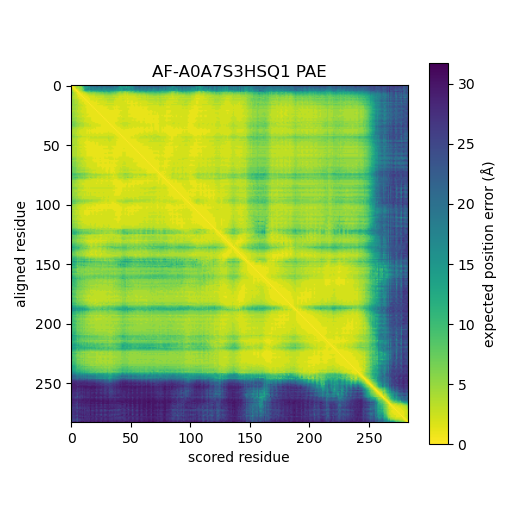.00 96.62 176 LEU A CA 1
ATOM 1393 C C . LEU A 1 176 ? -13.054 0.277 1.967 1.00 96.62 176 LEU A C 1
ATOM 1395 O O . LEU A 1 176 ? -13.797 1.003 1.310 1.00 96.62 176 LEU A O 1
ATOM 1399 N N . GLY A 1 177 ? -11.843 -0.086 1.532 1.00 96.00 177 GLY A N 1
ATOM 1400 C CA . GLY A 1 177 ? -11.330 0.225 0.196 1.00 96.00 177 GLY A CA 1
ATOM 1401 C C . GLY A 1 177 ? -12.155 -0.431 -0.914 1.00 96.00 177 GLY A C 1
ATOM 1402 O O . GLY A 1 177 ? -12.525 0.239 -1.880 1.00 96.00 177 GLY A O 1
ATOM 1403 N N . ALA A 1 178 ? -12.540 -1.699 -0.739 1.00 97.12 178 ALA A N 1
ATOM 1404 C CA . ALA A 1 178 ? -13.424 -2.403 -1.666 1.00 97.12 178 ALA A CA 1
ATOM 1405 C C . ALA A 1 178 ? -14.816 -1.751 -1.751 1.00 97.12 178 ALA A C 1
ATOM 1407 O O . ALA A 1 178 ? -15.343 -1.562 -2.849 1.00 97.12 178 ALA A O 1
ATOM 1408 N N . MET A 1 179 ? -15.392 -1.344 -0.612 1.00 97.44 179 MET A N 1
ATOM 1409 C CA . MET A 1 179 ? -16.664 -0.611 -0.565 1.00 97.44 179 MET A CA 1
ATOM 1410 C C . MET A 1 179 ? -16.578 0.744 -1.284 1.00 97.44 179 MET A C 1
ATOM 1412 O O . MET A 1 179 ? -17.468 1.090 -2.060 1.00 97.44 179 MET A O 1
ATOM 1416 N N . GLU A 1 180 ? -15.504 1.503 -1.055 1.00 95.81 180 GLU A N 1
ATOM 1417 C CA . GLU A 1 180 ? -15.265 2.784 -1.729 1.00 95.81 180 GLU A CA 1
ATOM 1418 C C . GLU A 1 180 ? -15.098 2.596 -3.242 1.00 95.81 180 GLU A C 1
ATOM 1420 O O . GLU A 1 180 ? -15.718 3.322 -4.016 1.00 95.81 180 GLU A O 1
ATOM 1425 N N . HIS A 1 181 ? -14.338 1.589 -3.686 1.00 95.25 181 HIS A N 1
ATOM 1426 C CA . HIS A 1 181 ? -14.191 1.280 -5.112 1.00 95.25 181 HIS A CA 1
ATOM 1427 C C . HIS A 1 181 ? -15.529 0.892 -5.749 1.00 95.25 181 HIS A C 1
ATOM 1429 O O . HIS A 1 181 ? -15.888 1.434 -6.795 1.00 95.25 181 HIS A O 1
ATOM 1435 N N . ALA A 1 182 ? -16.321 0.039 -5.095 1.00 95.44 182 ALA A N 1
ATOM 1436 C CA . ALA A 1 182 ? -17.666 -0.310 -5.550 1.00 95.44 182 ALA A CA 1
ATOM 1437 C C . ALA A 1 182 ? -18.569 0.930 -5.703 1.00 95.44 182 ALA A C 1
ATOM 1439 O O . ALA A 1 182 ? -19.270 1.061 -6.707 1.00 95.44 182 ALA A O 1
ATOM 1440 N N . ALA A 1 183 ? -18.490 1.882 -4.768 1.00 96.00 183 ALA A N 1
ATOM 1441 C CA . ALA A 1 183 ? -19.214 3.151 -4.842 1.00 96.00 183 ALA A CA 1
ATOM 1442 C C . ALA A 1 183 ? -18.765 4.031 -6.026 1.00 96.00 183 ALA A C 1
ATOM 1444 O O . ALA A 1 183 ? -19.584 4.759 -6.587 1.00 96.00 183 ALA A O 1
ATOM 1445 N N . THR A 1 184 ? -17.495 3.949 -6.448 1.00 93.62 184 THR A N 1
ATOM 1446 C CA . THR A 1 184 ? -17.024 4.642 -7.665 1.00 93.62 184 THR A CA 1
ATOM 1447 C C . THR A 1 184 ? -17.529 3.999 -8.954 1.00 93.62 184 THR A C 1
ATOM 1449 O O . THR A 1 184 ? -17.794 4.706 -9.924 1.00 93.62 184 THR A O 1
ATOM 1452 N N . LEU A 1 185 ? -17.686 2.671 -8.967 1.00 93.12 185 LEU A N 1
ATOM 1453 C CA . LEU A 1 185 ? -18.178 1.921 -10.125 1.00 93.12 185 LEU A CA 1
ATOM 1454 C C . LEU A 1 185 ? -19.695 2.054 -10.317 1.00 93.12 185 LEU A C 1
ATOM 1456 O O . LEU A 1 185 ? -20.173 1.982 -11.447 1.00 93.12 185 LEU A O 1
ATOM 1460 N N . ALA A 1 186 ? -20.446 2.241 -9.230 1.00 92.06 186 ALA A N 1
ATOM 1461 C CA . ALA A 1 186 ? -21.897 2.396 -9.240 1.00 92.06 186 ALA A CA 1
ATOM 1462 C C . ALA A 1 186 ? -22.310 3.715 -8.555 1.00 92.06 186 ALA A C 1
ATOM 1464 O O . ALA A 1 186 ? -22.763 3.701 -7.406 1.00 92.06 186 ALA A O 1
ATOM 1465 N N . PRO A 1 187 ? -22.146 4.869 -9.231 1.00 90.94 187 PRO A N 1
ATOM 1466 C CA . PRO A 1 187 ? -22.474 6.162 -8.644 1.00 90.94 187 PRO A CA 1
ATOM 1467 C C . PRO A 1 187 ? -23.979 6.289 -8.370 1.00 90.94 187 PRO A C 1
ATOM 1469 O O . PRO A 1 187 ? -24.818 5.845 -9.154 1.00 90.94 187 PRO A O 1
ATOM 1472 N N . GLY A 1 188 ? -24.331 6.933 -7.257 1.00 90.12 188 GLY A N 1
ATOM 1473 C CA . GLY A 1 188 ? -25.717 7.161 -6.852 1.00 90.12 188 GLY A CA 1
ATOM 1474 C C . GLY A 1 188 ? -25.845 7.600 -5.389 1.00 90.12 188 GLY A C 1
ATOM 1475 O O . GLY A 1 188 ? -24.833 7.738 -4.700 1.00 90.12 188 GLY A O 1
ATOM 1476 N N . PRO A 1 189 ? -27.075 7.782 -4.873 1.00 89.06 189 PRO A N 1
ATOM 1477 C CA . PRO A 1 189 ? -27.307 8.235 -3.496 1.00 89.06 189 PRO A CA 1
ATOM 1478 C C . PRO A 1 189 ? -26.671 7.339 -2.424 1.00 89.06 189 PRO A C 1
ATOM 1480 O O . PRO A 1 189 ? -26.327 7.805 -1.340 1.00 89.06 189 PRO A O 1
ATOM 1483 N N . ASP A 1 190 ? -26.517 6.047 -2.713 1.00 92.56 190 ASP A N 1
ATOM 1484 C CA . ASP A 1 190 ? -25.902 5.094 -1.789 1.00 92.56 190 ASP A CA 1
ATOM 1485 C C . ASP A 1 190 ? -24.368 5.097 -1.859 1.00 92.56 190 ASP A C 1
ATOM 1487 O O . ASP A 1 190 ? -23.721 4.704 -0.887 1.00 92.56 190 ASP A O 1
ATOM 1491 N N . ALA A 1 191 ? -23.772 5.621 -2.937 1.00 93.75 191 ALA A N 1
ATOM 1492 C CA . ALA A 1 191 ? -22.325 5.800 -3.046 1.00 93.75 191 ALA A CA 1
ATOM 1493 C C . ALA A 1 191 ? -21.821 6.828 -2.020 1.00 93.75 191 ALA A C 1
ATOM 1495 O O . ALA A 1 191 ? -20.885 6.556 -1.270 1.00 93.75 191 ALA A O 1
ATOM 1496 N N . GLU A 1 192 ? -22.493 7.978 -1.903 1.00 91.88 192 GLU A N 1
ATOM 1497 C CA . GLU A 1 192 ? -22.129 9.020 -0.931 1.00 91.88 192 GLU A CA 1
ATOM 1498 C C . GLU A 1 192 ? -22.273 8.536 0.518 1.00 91.88 192 GLU A C 1
ATOM 1500 O O . GLU A 1 192 ? -21.412 8.797 1.362 1.00 91.88 192 GLU A O 1
ATOM 1505 N N . LYS A 1 193 ? -23.342 7.783 0.813 1.00 93.94 193 LYS A N 1
ATOM 1506 C CA . LYS A 1 193 ? -23.551 7.179 2.138 1.00 93.94 193 LYS A CA 1
ATOM 1507 C C . LYS A 1 193 ? -22.475 6.149 2.457 1.00 93.94 193 LYS A C 1
ATOM 1509 O O . LYS A 1 193 ? -21.976 6.140 3.579 1.00 93.94 193 LYS A O 1
ATOM 1514 N N . THR A 1 194 ? -22.112 5.322 1.476 1.00 95.88 194 THR A N 1
ATOM 1515 C CA . THR A 1 194 ? -21.033 4.335 1.594 1.00 95.88 194 THR A CA 1
ATOM 1516 C C . THR A 1 194 ? -19.718 5.025 1.933 1.00 95.88 194 THR A C 1
ATOM 1518 O O . THR A 1 194 ? -19.121 4.692 2.950 1.00 95.88 194 THR A O 1
ATOM 1521 N N . VAL A 1 195 ? -19.321 6.052 1.173 1.00 93.31 195 VAL A N 1
ATOM 1522 C CA . VAL A 1 195 ? -18.086 6.811 1.438 1.00 93.31 195 VAL A CA 1
ATOM 1523 C C . VAL A 1 195 ? -18.123 7.471 2.819 1.00 93.31 195 VAL A C 1
ATOM 1525 O O . VAL A 1 195 ? -17.156 7.406 3.573 1.00 93.31 195 VAL A O 1
ATOM 1528 N N . LYS A 1 196 ? -19.247 8.074 3.217 1.00 92.50 196 LYS A N 1
ATOM 1529 C CA . LYS A 1 196 ? -19.369 8.670 4.556 1.00 92.50 196 LYS A CA 1
ATOM 1530 C C . LYS A 1 196 ? -19.223 7.623 5.667 1.00 92.50 196 LYS A C 1
ATOM 1532 O O . LYS A 1 196 ? -18.573 7.886 6.678 1.00 92.50 196 LYS A O 1
ATOM 1537 N N . PHE A 1 197 ? -19.824 6.449 5.488 1.00 95.31 197 PHE A N 1
ATOM 1538 C CA . PHE A 1 197 ? -19.746 5.347 6.442 1.00 95.31 197 PHE A CA 1
ATOM 1539 C C . PHE A 1 197 ? -18.328 4.779 6.548 1.00 95.31 197 PHE A C 1
ATOM 1541 O O . PHE A 1 197 ? -17.826 4.604 7.659 1.00 95.31 197 PHE A O 1
ATOM 1548 N N . THR A 1 198 ? -17.655 4.538 5.421 1.00 96.31 198 THR A N 1
ATOM 1549 C CA . THR A 1 198 ? -16.296 3.980 5.413 1.00 96.31 198 THR A CA 1
ATOM 1550 C C . THR A 1 198 ? -15.303 4.929 6.077 1.00 96.31 198 THR A C 1
ATOM 1552 O O . THR A 1 198 ? -14.474 4.490 6.872 1.00 96.31 198 THR A O 1
ATOM 1555 N N . GLN A 1 199 ? -15.432 6.239 5.849 1.00 93.62 199 GLN A N 1
ATOM 1556 C CA . GLN A 1 199 ? -14.608 7.246 6.520 1.00 93.62 199 GLN A CA 1
ATOM 1557 C C . GLN A 1 199 ? -14.860 7.293 8.033 1.00 93.62 199 GLN A C 1
ATOM 1559 O O . GLN A 1 199 ? -13.909 7.361 8.810 1.00 93.62 199 GLN A O 1
ATOM 1564 N N . ALA A 1 200 ? -16.118 7.179 8.474 1.00 94.56 200 ALA A N 1
ATOM 1565 C CA . ALA A 1 200 ? -16.437 7.095 9.900 1.00 94.56 200 ALA A CA 1
ATOM 1566 C C . ALA A 1 200 ? -15.850 5.831 10.558 1.00 94.56 200 ALA A C 1
ATOM 1568 O O . ALA A 1 200 ? -15.350 5.909 11.679 1.00 94.56 200 ALA A O 1
ATOM 1569 N N . CYS A 1 201 ? -15.866 4.689 9.858 1.00 95.75 201 CYS A N 1
ATOM 1570 C CA . CYS A 1 201 ? -15.262 3.443 10.337 1.00 95.75 201 CYS A CA 1
ATOM 1571 C C . CYS A 1 201 ? -13.740 3.561 10.478 1.00 95.75 201 CYS A C 1
ATOM 1573 O O . CYS A 1 201 ? -13.203 3.208 11.527 1.00 95.75 201 CYS A O 1
ATOM 1575 N N . LYS A 1 202 ? -13.051 4.093 9.454 1.00 94.38 202 LYS A N 1
ATOM 1576 C CA . LYS A 1 202 ? -11.597 4.344 9.496 1.00 94.38 202 LYS A CA 1
ATOM 1577 C C . LYS A 1 202 ? -11.241 5.220 10.692 1.00 94.38 202 LYS A C 1
ATOM 1579 O O . LYS A 1 202 ? -10.395 4.853 11.500 1.00 94.38 202 LYS A O 1
ATOM 1584 N N . GLU A 1 203 ? -11.947 6.336 10.851 1.00 93.62 203 GLU A N 1
ATOM 1585 C CA . GLU A 1 203 ? -11.683 7.279 11.934 1.00 93.62 203 GLU A CA 1
ATOM 1586 C C . GLU A 1 203 ? -11.937 6.673 13.325 1.00 93.62 203 GLU A C 1
ATOM 1588 O O . GLU A 1 203 ? -11.164 6.937 14.242 1.00 93.62 203 GLU A O 1
ATOM 1593 N N . ALA A 1 204 ? -12.965 5.834 13.496 1.00 94.56 204 ALA A N 1
ATOM 1594 C CA . ALA A 1 204 ? -13.220 5.146 14.765 1.00 94.56 204 ALA A CA 1
ATOM 1595 C C . ALA A 1 204 ? -12.091 4.165 15.133 1.00 94.56 204 ALA A C 1
ATOM 1597 O O . ALA A 1 204 ? -11.609 4.158 16.268 1.00 94.56 204 ALA A O 1
ATOM 1598 N N . VAL A 1 205 ? -11.606 3.385 14.159 1.00 93.88 205 VAL A N 1
ATOM 1599 C CA . VAL A 1 205 ? -10.451 2.489 14.338 1.00 93.88 205 VAL A CA 1
ATOM 1600 C C . VAL A 1 205 ? -9.195 3.287 14.694 1.00 93.88 205 VAL A C 1
ATOM 1602 O O . VAL A 1 205 ? -8.509 2.968 15.664 1.00 93.88 205 VAL A O 1
ATOM 1605 N N . TYR A 1 206 ? -8.901 4.358 13.952 1.00 92.88 206 TYR A N 1
ATOM 1606 C CA . TYR A 1 206 ? -7.715 5.186 14.189 1.00 92.88 206 TYR A CA 1
ATOM 1607 C C . TYR A 1 206 ? -7.780 5.904 15.538 1.00 92.88 206 TYR A C 1
ATOM 1609 O O . TYR A 1 206 ? -6.770 6.012 16.235 1.00 92.88 206 TYR A O 1
ATOM 1617 N N . GLN A 1 207 ? -8.966 6.368 15.938 1.00 90.81 207 GLN A N 1
ATOM 1618 C CA . GLN A 1 207 ? -9.171 6.976 17.246 1.00 90.81 207 GLN A CA 1
ATOM 1619 C C . GLN A 1 207 ? -8.896 5.984 18.375 1.00 90.81 207 GLN A C 1
ATOM 1621 O O . GLN A 1 207 ? -8.201 6.349 19.318 1.00 90.81 207 GLN A O 1
ATOM 1626 N N . ALA A 1 208 ? -9.362 4.736 18.266 1.00 91.50 208 ALA A N 1
ATOM 1627 C CA . ALA A 1 208 ? -9.084 3.711 19.269 1.00 91.50 208 ALA A CA 1
ATOM 1628 C C . ALA A 1 208 ? -7.571 3.515 19.474 1.00 91.50 208 ALA A C 1
ATOM 1630 O O . ALA A 1 208 ? -7.103 3.510 20.613 1.00 91.50 208 ALA A O 1
ATOM 1631 N N . PHE A 1 209 ? -6.785 3.461 18.391 1.00 90.44 209 PHE A N 1
ATOM 1632 C CA . PHE A 1 209 ? -5.322 3.410 18.491 1.00 90.44 209 PHE A CA 1
ATOM 1633 C C . PHE A 1 209 ? -4.721 4.672 19.130 1.00 90.44 209 PHE A C 1
ATOM 1635 O O . PHE A 1 209 ? -3.886 4.551 20.027 1.00 90.44 209 PHE A O 1
ATOM 1642 N N . ARG A 1 210 ? -5.158 5.875 18.725 1.00 89.00 210 ARG A N 1
ATOM 1643 C CA . ARG A 1 210 ? -4.670 7.149 19.296 1.00 89.00 210 ARG A CA 1
ATOM 1644 C C . ARG A 1 210 ? -4.997 7.310 20.782 1.00 89.00 210 ARG A C 1
ATOM 1646 O O . ARG A 1 210 ? -4.211 7.907 21.509 1.00 89.00 210 ARG A O 1
ATOM 1653 N N . ASP A 1 211 ? -6.113 6.748 21.234 1.00 87.81 211 ASP A N 1
ATOM 1654 C CA . ASP A 1 211 ? -6.542 6.765 22.636 1.00 87.81 211 ASP A CA 1
ATOM 1655 C C . ASP A 1 211 ? -5.809 5.722 23.505 1.00 87.81 211 ASP A C 1
ATOM 1657 O O . ASP A 1 211 ? -6.149 5.551 24.676 1.00 87.81 211 ASP A O 1
ATOM 1661 N N . GLY A 1 212 ? -4.852 4.967 22.948 1.00 87.69 212 GLY A N 1
ATOM 1662 C CA . GLY A 1 212 ? -4.198 3.855 23.647 1.00 87.69 212 GLY A CA 1
ATOM 1663 C C . GLY A 1 212 ? -5.111 2.641 23.859 1.00 87.69 212 GLY A C 1
ATOM 1664 O O . GLY A 1 212 ? -4.752 1.712 24.575 1.00 87.69 212 GLY A O 1
ATOM 1665 N N . ARG A 1 213 ? -6.280 2.625 23.211 1.00 89.88 213 ARG A N 1
ATOM 1666 C CA . ARG A 1 213 ? -7.265 1.533 23.204 1.00 89.88 213 ARG A CA 1
ATOM 1667 C C . ARG A 1 213 ? -7.110 0.662 21.954 1.00 89.88 213 ARG A C 1
ATOM 1669 O O . ARG A 1 213 ? -8.085 0.167 21.403 1.00 89.88 213 ARG A O 1
ATOM 1676 N N . GLY A 1 214 ? -5.875 0.524 21.479 1.00 91.69 214 GLY A N 1
ATOM 1677 C CA . GLY A 1 214 ? -5.508 -0.376 20.391 1.00 91.69 214 GLY A CA 1
ATOM 1678 C C . GLY A 1 214 ? -5.332 -1.818 20.862 1.00 91.69 214 GLY A C 1
ATOM 1679 O O . GLY A 1 214 ? -5.349 -2.110 22.059 1.00 91.69 214 GLY A O 1
ATOM 1680 N N . THR A 1 215 ? -5.099 -2.718 19.912 1.00 92.50 215 THR A N 1
ATOM 1681 C CA . THR A 1 215 ? -4.625 -4.082 20.177 1.00 92.50 215 THR A CA 1
ATOM 1682 C C . THR A 1 215 ? -3.190 -4.091 20.720 1.00 92.50 215 THR A C 1
ATOM 1684 O O . THR A 1 215 ? -2.473 -3.084 20.684 1.00 92.50 215 THR A O 1
ATOM 1687 N N . ARG A 1 216 ? -2.767 -5.222 21.295 1.00 89.62 216 ARG A N 1
ATOM 1688 C CA . ARG A 1 216 ? -1.529 -5.355 22.088 1.00 89.62 216 ARG A CA 1
ATOM 1689 C C . ARG A 1 216 ? -0.242 -5.148 21.285 1.00 89.62 216 ARG A C 1
ATOM 1691 O O . ARG A 1 216 ? 0.769 -4.758 21.861 1.00 89.62 216 ARG A O 1
ATOM 1698 N N . ASP A 1 217 ? -0.272 -5.350 19.972 1.00 85.44 217 ASP A N 1
ATOM 1699 C CA . ASP A 1 217 ? 0.834 -5.034 19.057 1.00 85.44 217 ASP A CA 1
ATOM 1700 C C . ASP A 1 217 ? 1.148 -3.524 19.001 1.00 85.44 217 ASP A C 1
ATOM 1702 O O . ASP A 1 217 ? 2.299 -3.119 18.798 1.00 85.44 217 ASP A O 1
ATOM 1706 N N . MET A 1 218 ? 0.141 -2.682 19.253 1.00 84.81 218 MET A N 1
ATOM 1707 C CA . MET A 1 218 ? 0.270 -1.223 19.265 1.00 84.81 218 MET A CA 1
ATOM 1708 C C . MET A 1 218 ? 0.324 -0.631 20.667 1.00 84.81 218 MET A C 1
ATOM 1710 O O . MET A 1 218 ? 1.176 0.206 20.950 1.00 84.81 218 MET A O 1
ATOM 1714 N N . ALA A 1 219 ? -0.570 -1.066 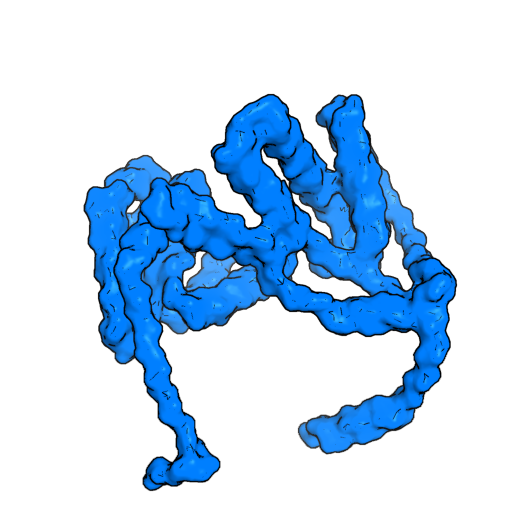21.551 1.00 87.44 219 ALA A N 1
ATOM 1715 C CA . ALA A 1 219 ? -0.724 -0.507 22.893 1.00 87.44 219 ALA A CA 1
ATOM 1716 C C . ALA A 1 219 ? 0.069 -1.273 23.973 1.00 87.44 219 ALA A C 1
ATOM 1718 O O . ALA A 1 219 ? -0.052 -0.971 25.162 1.00 87.44 219 ALA A O 1
ATOM 1719 N N . GLY A 1 220 ? 0.875 -2.267 23.583 1.00 85.38 220 GLY A N 1
ATOM 1720 C CA . GLY A 1 220 ? 1.643 -3.101 24.506 1.00 85.38 220 GLY A CA 1
ATOM 1721 C C . GLY A 1 220 ? 0.753 -4.002 25.376 1.00 85.38 220 GLY A C 1
ATOM 1722 O O . GLY A 1 220 ? -0.396 -4.272 25.022 1.00 85.38 220 GLY A O 1
ATOM 1723 N N . PRO A 1 221 ? 1.244 -4.471 26.540 1.00 87.62 221 PRO A N 1
ATOM 1724 C CA . PRO A 1 221 ? 0.490 -5.371 27.420 1.00 87.62 221 PRO A CA 1
ATOM 1725 C C . PRO A 1 221 ? -0.855 -4.817 27.914 1.00 87.62 221 PRO A C 1
ATOM 1727 O O . PRO A 1 221 ? -1.745 -5.595 28.242 1.00 87.62 221 PRO A O 1
ATOM 1730 N N . SER A 1 222 ? -1.012 -3.489 27.952 1.00 88.69 222 SER A N 1
ATOM 1731 C CA . SER A 1 222 ? -2.267 -2.802 28.290 1.00 88.69 222 SER A CA 1
ATOM 1732 C C . SER A 1 222 ? -3.279 -2.739 27.142 1.00 88.69 222 SER A C 1
ATOM 1734 O O . SER A 1 222 ? -4.379 -2.231 27.338 1.00 88.69 222 SER A O 1
ATOM 1736 N N . GLY A 1 223 ? -2.913 -3.213 25.948 1.00 90.19 223 GLY A N 1
ATOM 1737 C CA . GLY A 1 223 ? -3.795 -3.235 24.789 1.00 90.19 223 GLY A CA 1
ATOM 1738 C C . GLY A 1 223 ? -4.984 -4.180 24.949 1.00 90.19 223 GLY A C 1
ATOM 1739 O O . GLY A 1 223 ? -4.937 -5.178 25.677 1.00 90.19 223 GLY A O 1
ATOM 1740 N N . LEU A 1 224 ? -6.044 -3.862 24.215 1.00 93.69 224 LEU A N 1
ATOM 1741 C CA . LEU A 1 224 ? -7.319 -4.567 24.247 1.00 93.69 224 LEU A CA 1
ATOM 1742 C C . LEU A 1 224 ? -7.218 -5.972 23.64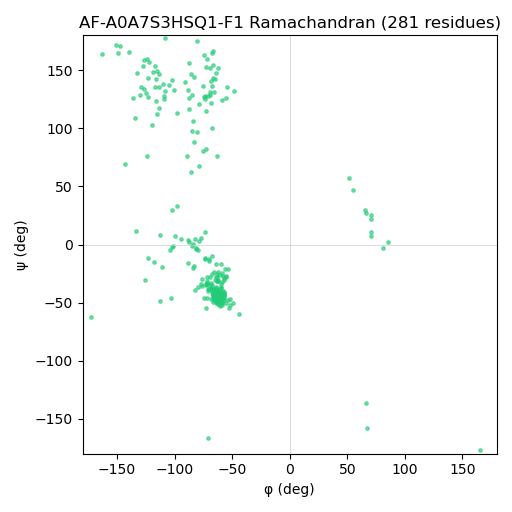3 1.00 93.69 224 LEU A C 1
ATOM 1744 O O . LEU A 1 224 ? -6.403 -6.226 22.751 1.00 93.69 224 LEU A O 1
ATOM 1748 N N . THR A 1 225 ? -8.073 -6.892 24.095 1.00 95.75 225 THR A N 1
ATOM 1749 C CA . THR A 1 225 ? -8.304 -8.152 23.371 1.00 95.75 225 THR A CA 1
ATOM 1750 C C . THR A 1 225 ? -8.990 -7.893 22.027 1.00 95.75 225 THR A C 1
ATOM 1752 O O . THR A 1 225 ? -9.513 -6.804 21.782 1.00 95.75 225 THR A O 1
ATOM 1755 N N . THR A 1 226 ? -9.012 -8.903 21.155 1.00 95.25 226 THR A N 1
ATOM 1756 C CA . THR A 1 226 ? -9.696 -8.844 19.853 1.00 95.25 226 THR A CA 1
ATOM 1757 C C . THR A 1 226 ? -11.151 -8.386 20.010 1.00 95.25 226 THR A C 1
ATOM 1759 O O . THR A 1 226 ? -11.596 -7.478 19.316 1.00 95.25 226 THR A O 1
ATOM 1762 N N . GLU A 1 227 ? -11.883 -8.970 20.961 1.00 95.50 227 GLU A N 1
ATOM 1763 C CA . GLU A 1 227 ? -13.290 -8.658 21.220 1.00 95.50 227 GLU A CA 1
ATOM 1764 C C . GLU A 1 227 ? -13.470 -7.248 21.800 1.00 95.50 227 GLU A C 1
ATOM 1766 O O . GLU A 1 227 ? -14.274 -6.472 21.289 1.00 95.50 227 GLU A O 1
ATOM 1771 N N . GLN A 1 228 ? -12.669 -6.876 22.806 1.00 94.88 228 GLN A N 1
ATOM 1772 C CA . GLN A 1 228 ? -12.726 -5.546 23.425 1.00 94.88 228 GLN A CA 1
ATOM 1773 C C . GLN A 1 228 ? -12.445 -4.425 22.417 1.00 94.88 228 GLN A C 1
ATOM 1775 O O . GLN A 1 228 ? -13.052 -3.354 22.490 1.00 94.88 228 GLN A O 1
ATOM 1780 N N . PHE A 1 229 ? -11.517 -4.657 21.485 1.00 95.50 229 PHE A N 1
ATOM 1781 C CA . PHE A 1 229 ? -11.202 -3.700 20.432 1.00 95.50 229 PHE A CA 1
ATOM 1782 C C . PHE A 1 229 ? -12.388 -3.504 19.481 1.00 95.50 229 PHE A C 1
ATOM 1784 O O . PHE A 1 229 ? -12.760 -2.366 19.193 1.00 95.50 229 PHE A O 1
ATOM 1791 N N . VAL A 1 230 ? -13.021 -4.595 19.040 1.00 96.44 230 VAL A N 1
ATOM 1792 C CA . VAL A 1 230 ? -14.209 -4.535 18.173 1.00 96.44 230 VAL A CA 1
ATOM 1793 C C . VAL A 1 230 ? -15.357 -3.794 18.862 1.00 96.44 230 VAL A C 1
ATOM 1795 O O . VAL A 1 230 ? -15.936 -2.892 18.255 1.00 96.44 230 VAL A O 1
ATOM 1798 N N . ASP A 1 231 ? -15.638 -4.104 20.129 1.00 95.81 231 ASP A N 1
ATOM 1799 C CA . ASP A 1 231 ? -16.688 -3.430 20.905 1.00 95.81 231 ASP A CA 1
ATOM 1800 C C . ASP A 1 231 ? -16.390 -1.930 21.066 1.00 95.81 231 ASP A C 1
ATOM 1802 O O . ASP A 1 231 ? -17.257 -1.086 20.838 1.00 95.81 231 ASP A O 1
ATOM 1806 N N . THR A 1 232 ? -15.132 -1.581 21.351 1.00 93.88 232 THR A N 1
ATOM 1807 C CA . THR A 1 232 ? -14.675 -0.188 21.472 1.00 93.88 232 THR A CA 1
ATOM 1808 C C . THR A 1 232 ? -14.895 0.608 20.183 1.00 93.88 232 THR A C 1
ATOM 1810 O O . THR A 1 232 ? -15.376 1.745 20.222 1.00 93.88 232 THR A O 1
ATOM 1813 N N . VAL A 1 233 ? -14.551 0.025 19.033 1.00 95.31 233 VAL A N 1
ATOM 1814 C CA . VAL A 1 233 ? -14.749 0.662 17.724 1.00 95.31 233 VAL A CA 1
ATOM 1815 C C . VAL A 1 233 ? -16.239 0.777 17.395 1.00 95.31 233 VAL A C 1
ATOM 1817 O O . VAL A 1 233 ? -16.666 1.800 16.857 1.00 95.31 233 VAL A O 1
ATOM 1820 N N . ALA A 1 234 ? -17.047 -0.231 17.737 1.00 95.31 234 ALA A N 1
ATOM 1821 C CA . ALA A 1 234 ? -18.489 -0.216 17.506 1.00 95.31 234 ALA A CA 1
ATOM 1822 C C . ALA A 1 234 ? -19.201 0.880 18.318 1.00 95.31 234 ALA A C 1
ATOM 1824 O O . ALA A 1 234 ? -20.057 1.583 17.774 1.00 95.31 234 ALA A O 1
ATOM 1825 N N . GLU A 1 235 ? -18.829 1.065 19.588 1.00 93.50 235 GLU A N 1
ATOM 1826 C CA . GLU A 1 235 ? -19.341 2.149 20.436 1.00 93.50 235 GLU A CA 1
ATOM 1827 C C . GLU A 1 235 ? -19.037 3.530 19.844 1.00 93.50 235 GLU A C 1
ATOM 1829 O O . GLU A 1 235 ? -19.924 4.386 19.756 1.00 93.50 235 GLU A O 1
ATOM 1834 N N . ASP A 1 236 ? -17.792 3.738 19.403 1.00 93.25 236 ASP A N 1
ATOM 1835 C CA . ASP A 1 236 ? -17.374 4.983 18.765 1.00 93.25 236 ASP A CA 1
ATOM 1836 C C . ASP A 1 236 ? -18.163 5.227 17.468 1.00 93.25 236 ASP A C 1
ATOM 1838 O O . ASP A 1 236 ? -18.809 6.266 17.295 1.00 93.25 236 ASP A O 1
ATOM 1842 N N . LEU A 1 237 ? -18.201 4.232 16.580 1.00 94.19 237 LEU A N 1
ATOM 1843 C CA . LEU A 1 237 ? -18.911 4.328 15.311 1.00 94.19 237 LEU A CA 1
ATOM 1844 C C . LEU A 1 237 ? -20.398 4.657 15.506 1.00 94.19 237 LEU A C 1
ATOM 1846 O O . LEU A 1 237 ? -20.924 5.531 14.813 1.00 94.19 237 LEU A O 1
ATOM 1850 N N . HIS A 1 238 ? -21.072 4.016 16.467 1.00 93.00 238 HIS A N 1
ATOM 1851 C CA . HIS A 1 238 ? -22.475 4.299 16.773 1.00 93.00 238 HIS A CA 1
ATOM 1852 C C . HIS A 1 238 ? -22.673 5.768 17.173 1.00 93.00 238 HIS A C 1
ATOM 1854 O O . HIS A 1 238 ? -23.571 6.445 16.661 1.00 93.00 238 HIS A O 1
ATOM 1860 N N . LEU A 1 239 ? -21.811 6.290 18.049 1.00 91.38 239 LEU A N 1
ATOM 1861 C CA . LEU A 1 239 ? -21.887 7.678 18.495 1.00 91.38 239 LEU A CA 1
ATOM 1862 C C . LEU A 1 239 ? -21.592 8.667 17.359 1.00 91.38 239 LEU A C 1
ATOM 1864 O O . LEU A 1 239 ? -22.309 9.665 17.220 1.00 91.38 239 LEU A O 1
ATOM 1868 N N . ARG A 1 240 ? -20.589 8.383 16.517 1.00 91.81 240 ARG A N 1
ATOM 1869 C CA . ARG A 1 240 ? -20.241 9.210 15.350 1.00 91.81 240 ARG A CA 1
ATOM 1870 C C . ARG A 1 240 ? -21.380 9.287 14.352 1.00 91.81 240 ARG A C 1
ATOM 1872 O O . ARG A 1 240 ? -21.703 10.377 13.886 1.00 91.81 240 ARG A O 1
ATOM 1879 N N . LEU A 1 241 ? -22.008 8.156 14.042 1.00 90.31 241 LEU A N 1
ATOM 1880 C CA . LEU A 1 241 ? -23.126 8.114 13.103 1.00 90.31 241 LEU A CA 1
ATOM 1881 C C . LEU A 1 241 ? -24.373 8.816 13.660 1.00 90.31 241 LEU A C 1
ATOM 1883 O O . LEU A 1 241 ? -25.097 9.445 12.892 1.00 90.31 241 LEU A O 1
ATOM 1887 N N . ALA A 1 242 ? -24.596 8.771 14.977 1.00 90.69 242 ALA A N 1
ATOM 1888 C CA . ALA A 1 242 ? -25.735 9.427 15.619 1.00 90.69 242 ALA A CA 1
ATOM 1889 C C . ALA A 1 242 ? -25.545 10.941 15.830 1.00 90.69 242 ALA A C 1
ATOM 1891 O O . ALA A 1 242 ? -26.503 11.704 15.724 1.00 90.69 242 ALA A O 1
ATOM 1892 N N . THR A 1 243 ? -24.329 11.391 16.158 1.00 88.69 243 THR A N 1
ATOM 1893 C CA . THR A 1 243 ? -24.085 12.760 16.663 1.00 88.69 243 THR A CA 1
ATOM 1894 C C . THR A 1 243 ? -23.085 13.574 15.846 1.00 88.69 243 THR A C 1
ATOM 1896 O O . THR A 1 243 ? -22.949 14.777 16.071 1.00 88.69 243 THR A O 1
ATOM 1899 N N . GLY A 1 244 ? -22.352 12.940 14.928 1.00 83.19 244 GLY A N 1
ATOM 1900 C CA . GLY A 1 244 ? -21.227 13.549 14.217 1.00 83.19 244 GLY A CA 1
ATOM 1901 C C . GLY A 1 244 ? -19.986 13.788 15.085 1.00 83.19 244 GLY A C 1
ATOM 1902 O O . GLY A 1 244 ? -19.053 14.441 14.624 1.00 83.19 244 GLY A O 1
ATOM 1903 N N . LYS A 1 245 ? -19.960 13.299 16.333 1.00 79.00 245 LYS A N 1
ATOM 1904 C CA . LYS A 1 245 ? -18.857 13.500 17.285 1.00 79.00 245 LYS A CA 1
ATOM 1905 C C . LYS A 1 245 ? -18.226 12.174 17.702 1.00 79.00 245 LYS A C 1
ATOM 1907 O O . LYS A 1 245 ? -18.913 11.163 17.804 1.00 79.00 245 LYS A O 1
ATOM 1912 N N . ALA A 1 246 ? -16.926 12.217 17.979 1.00 72.44 246 ALA A N 1
ATOM 1913 C CA . ALA A 1 246 ? -16.206 11.138 18.647 1.00 72.44 246 ALA A CA 1
ATOM 1914 C C . ALA A 1 246 ? -16.572 11.082 20.147 1.00 72.44 246 ALA A C 1
ATOM 1916 O O . ALA A 1 246 ? -16.900 12.125 20.732 1.00 72.44 246 ALA A O 1
ATOM 1917 N N . PRO A 1 247 ? -16.485 9.911 20.798 1.00 74.44 247 PRO A N 1
ATOM 1918 C CA . PRO A 1 247 ? -16.597 9.793 22.241 1.00 74.44 247 PRO A CA 1
ATOM 1919 C C . PRO A 1 247 ? -15.447 10.531 22.922 1.00 74.44 247 PRO A C 1
ATOM 1921 O O . PRO A 1 247 ? -14.327 10.598 22.418 1.00 74.44 247 PRO A O 1
ATOM 1924 N N . THR A 1 248 ? -15.723 11.088 24.098 1.00 73.12 248 THR A N 1
ATOM 1925 C CA . THR A 1 248 ? -14.669 11.634 24.955 1.00 73.12 248 THR A CA 1
ATOM 1926 C C . THR A 1 248 ? -13.772 10.483 25.426 1.00 73.12 248 THR A C 1
ATOM 1928 O O . THR A 1 248 ? -14.320 9.482 25.904 1.00 73.12 248 THR A O 1
ATOM 1931 N N . PRO A 1 249 ? -12.433 10.594 25.325 1.00 64.12 249 PRO A N 1
ATOM 1932 C CA . PRO A 1 249 ? -11.527 9.534 25.756 1.00 64.12 249 PRO A CA 1
ATOM 1933 C C . PRO A 1 249 ? -11.787 9.172 27.221 1.00 64.12 249 PRO A C 1
ATOM 1935 O O . PRO A 1 249 ? -11.800 10.047 28.089 1.00 64.12 249 PRO A O 1
ATOM 1938 N N . ARG A 1 250 ? -12.019 7.887 27.504 1.00 59.44 250 ARG A N 1
ATOM 1939 C CA . ARG A 1 250 ? -12.098 7.367 28.876 1.00 59.44 250 ARG A CA 1
ATOM 1940 C C . ARG A 1 250 ? -10.787 6.654 29.212 1.00 59.44 250 ARG A C 1
ATOM 1942 O O . ARG A 1 250 ? -10.257 5.974 28.334 1.00 59.44 250 ARG A O 1
ATOM 1949 N N . PRO A 1 251 ? -10.270 6.771 30.450 1.00 54.91 251 PRO A N 1
ATOM 1950 C CA . PRO A 1 251 ? -9.121 5.985 30.885 1.00 54.91 251 PRO A CA 1
ATOM 1951 C C . PRO A 1 251 ? -9.392 4.493 30.670 1.00 54.91 251 PRO A C 1
ATOM 1953 O O . PRO A 1 251 ? -10.487 4.021 30.985 1.00 54.91 251 PRO A O 1
ATOM 1956 N N . ALA A 1 252 ? -8.410 3.762 30.139 1.00 53.59 252 ALA A N 1
ATOM 1957 C CA . ALA A 1 252 ? -8.512 2.317 29.984 1.00 53.59 252 ALA A CA 1
ATOM 1958 C C . ALA A 1 252 ? -8.741 1.670 31.358 1.00 53.59 252 ALA A C 1
ATOM 1960 O O . ALA A 1 252 ? -7.964 1.887 32.289 1.00 53.59 252 ALA A O 1
ATOM 1961 N N . VAL A 1 253 ? -9.816 0.892 31.492 1.00 55.22 253 VAL A N 1
ATOM 1962 C CA . VAL A 1 253 ? -10.034 0.046 32.668 1.00 55.22 253 VAL A CA 1
ATOM 1963 C C . VAL A 1 253 ? -9.339 -1.284 32.378 1.00 55.22 253 VAL A C 1
ATOM 1965 O O . VAL A 1 253 ? -9.731 -1.959 31.426 1.00 55.22 253 VAL A O 1
ATOM 1968 N N . PRO A 1 254 ? -8.304 -1.670 33.142 1.00 50.19 254 PRO A N 1
ATOM 1969 C CA . PRO A 1 254 ? -7.603 -2.928 32.942 1.00 50.19 254 PRO A CA 1
ATOM 1970 C C . PRO A 1 254 ? -8.433 -4.068 33.542 1.00 50.19 254 PRO A C 1
ATOM 1972 O O . PRO A 1 254 ? -8.056 -4.655 34.551 1.00 50.19 254 PRO A O 1
ATOM 1975 N N . GLU A 1 255 ? -9.592 -4.370 32.960 1.00 54.94 255 GLU A N 1
ATOM 1976 C CA . GLU A 1 255 ? -10.274 -5.631 33.239 1.00 54.94 255 GLU A CA 1
ATOM 1977 C C . GLU A 1 255 ? -9.961 -6.629 32.126 1.00 54.94 255 GLU A C 1
ATOM 1979 O O . GLU A 1 255 ? -10.326 -6.468 30.961 1.00 54.94 255 GLU A O 1
ATOM 1984 N N . VAL A 1 256 ? -9.225 -7.663 32.521 1.00 51.84 256 VAL A N 1
ATOM 1985 C CA . VAL A 1 256 ? -8.899 -8.849 31.731 1.00 51.84 256 VAL A CA 1
ATOM 1986 C C . VAL A 1 256 ? -10.205 -9.620 31.514 1.00 51.84 256 VAL A C 1
ATOM 1988 O O . VAL A 1 256 ? -10.708 -10.284 32.423 1.00 51.84 256 VAL A O 1
ATOM 1991 N N . VAL A 1 257 ? -10.817 -9.469 30.336 1.00 55.97 257 VAL A N 1
ATOM 1992 C CA . VAL A 1 257 ? -12.075 -10.149 30.003 1.00 55.97 257 VAL A CA 1
ATOM 1993 C C . VAL A 1 257 ? -11.760 -11.547 29.493 1.00 55.97 257 VAL A C 1
ATOM 1995 O O . VAL A 1 257 ? -11.337 -11.752 28.358 1.00 55.97 257 VAL A O 1
ATOM 1998 N N . HIS A 1 258 ? -12.036 -12.539 30.334 1.00 49.09 258 HIS A N 1
ATOM 1999 C CA . HIS A 1 258 ? -11.916 -13.932 29.936 1.00 49.09 258 HIS A CA 1
ATOM 2000 C C . HIS A 1 258 ? -12.965 -14.309 28.876 1.00 49.09 258 HIS A C 1
ATOM 2002 O O . HIS A 1 258 ? -14.153 -14.028 29.066 1.00 49.09 258 HIS A O 1
ATOM 2008 N N . PRO A 1 259 ? -12.586 -15.045 27.816 1.00 49.03 259 PRO A N 1
ATOM 2009 C CA . PRO A 1 259 ? -13.530 -15.475 26.795 1.00 49.03 259 PRO A CA 1
ATOM 2010 C C . PRO A 1 259 ? -14.617 -16.391 27.372 1.00 49.03 259 PRO A C 1
ATOM 2012 O O . PRO A 1 259 ? -14.419 -17.128 28.353 1.00 49.03 259 PRO A O 1
ATOM 2015 N N . SER A 1 260 ? -15.782 -16.348 26.718 1.00 53.62 260 SER A N 1
ATOM 2016 C CA . SER A 1 260 ? -16.978 -17.111 27.079 1.00 53.62 260 SER A CA 1
ATOM 2017 C C . SER A 1 260 ? -16.661 -18.589 27.323 1.00 53.62 260 SER A C 1
ATOM 2019 O O . SER A 1 260 ? -16.037 -19.263 26.498 1.00 53.62 260 SER A O 1
ATOM 2021 N N . ARG A 1 261 ? -17.167 -19.133 28.443 1.00 56.03 261 ARG A N 1
ATOM 2022 C CA . ARG A 1 261 ? -17.018 -20.555 28.816 1.00 56.03 261 ARG A CA 1
ATOM 2023 C C . ARG A 1 261 ? -17.475 -21.524 27.717 1.00 56.03 261 ARG A C 1
ATOM 2025 O O . ARG A 1 261 ? -17.027 -22.665 27.717 1.00 56.03 261 ARG A O 1
ATOM 2032 N N . LYS A 1 262 ? -18.316 -21.079 26.774 1.00 54.94 262 LYS A N 1
ATOM 2033 C CA . LYS A 1 262 ? -18.826 -21.875 25.646 1.00 54.94 262 LYS A CA 1
ATOM 2034 C C . LYS A 1 262 ? -17.722 -22.389 24.707 1.00 54.94 262 LYS A C 1
ATOM 2036 O O . LYS A 1 262 ? -17.919 -23.421 24.072 1.00 54.94 262 LYS A O 1
ATOM 2041 N N . PHE A 1 263 ? -16.578 -21.704 24.631 1.00 52.66 263 PHE A N 1
ATOM 2042 C CA . PHE A 1 263 ? -15.489 -22.034 23.700 1.00 52.66 263 PHE A CA 1
ATOM 2043 C C . PHE A 1 263 ? -14.308 -22.768 24.347 1.00 52.66 263 PHE A C 1
ATOM 2045 O O . PHE A 1 263 ? -13.390 -23.188 23.650 1.00 52.66 263 PHE A O 1
ATOM 2052 N N . ARG A 1 264 ? -14.342 -22.995 25.667 1.00 56.62 264 ARG A N 1
ATOM 2053 C CA . ARG A 1 264 ? -13.323 -23.776 26.381 1.00 56.62 264 ARG A CA 1
ATOM 2054 C C . ARG A 1 264 ? -13.526 -25.266 26.095 1.00 56.62 264 ARG A C 1
ATOM 2056 O O . ARG A 1 264 ? -14.152 -25.979 26.877 1.00 56.62 264 ARG A O 1
ATOM 2063 N N . ARG A 1 265 ? -13.053 -25.754 24.946 1.00 56.38 265 ARG A N 1
ATOM 2064 C CA . ARG A 1 265 ? -12.989 -27.201 24.692 1.00 56.38 265 ARG A CA 1
ATOM 2065 C C . ARG A 1 265 ? -11.918 -27.813 25.602 1.00 56.38 265 ARG A C 1
ATOM 2067 O O . ARG A 1 265 ? -10.807 -27.300 25.677 1.00 56.38 265 ARG A O 1
ATOM 2074 N N . ASN A 1 266 ? -12.265 -28.907 26.285 1.00 51.16 266 ASN A N 1
ATOM 2075 C CA . ASN A 1 266 ? -11.373 -29.716 27.128 1.00 51.16 266 ASN A CA 1
ATOM 2076 C C . ASN A 1 266 ? -10.249 -30.354 26.289 1.00 51.16 266 ASN A C 1
ATOM 2078 O O . ASN A 1 266 ? -10.282 -31.547 25.987 1.00 51.16 266 ASN A O 1
ATOM 2082 N N . PHE A 1 267 ? -9.248 -29.573 25.901 1.00 52.03 267 PHE A N 1
ATOM 2083 C CA . PHE A 1 267 ? -8.038 -30.096 25.285 1.00 52.03 267 PHE A CA 1
ATOM 2084 C C . PHE A 1 267 ? -7.068 -30.512 26.391 1.00 52.03 267 PHE A C 1
ATOM 2086 O O . PHE A 1 267 ? -6.356 -29.688 26.956 1.00 52.03 267 PHE A O 1
ATOM 2093 N N . LYS A 1 268 ? -7.052 -31.810 26.715 1.00 57.50 268 LYS A N 1
ATOM 2094 C CA . LYS A 1 268 ? -5.958 -32.426 27.476 1.00 57.50 268 LYS A CA 1
ATOM 2095 C C . LYS A 1 268 ? -4.740 -32.529 26.556 1.00 57.50 268 LYS A C 1
ATOM 2097 O O . LYS A 1 268 ? -4.543 -33.558 25.916 1.00 57.50 268 LYS A O 1
ATOM 2102 N N . VAL A 1 269 ? -3.988 -31.441 26.422 1.00 59.34 269 VAL A N 1
ATOM 2103 C CA . VAL A 1 269 ? -2.694 -31.472 25.733 1.00 59.34 269 VAL A CA 1
ATOM 2104 C C . VAL A 1 269 ? -1.692 -32.152 26.662 1.00 59.34 269 VAL A C 1
ATOM 2106 O O . VAL A 1 269 ? -1.586 -31.805 27.833 1.00 59.34 269 VAL A O 1
ATOM 2109 N N . ASP A 1 270 ? -1.011 -33.168 26.146 1.00 73.69 270 ASP A N 1
ATOM 2110 C CA . ASP A 1 270 ? 0.040 -33.898 26.851 1.00 73.69 270 ASP A CA 1
ATOM 2111 C C . ASP A 1 270 ? 1.351 -33.114 26.710 1.00 73.69 270 ASP A C 1
ATOM 2113 O O . ASP A 1 270 ? 2.101 -33.283 25.746 1.00 73.69 270 ASP A O 1
ATOM 2117 N N . GLU A 1 271 ? 1.572 -32.183 27.640 1.00 76.06 271 GLU A N 1
ATOM 2118 C CA . GLU A 1 271 ? 2.705 -31.247 27.639 1.00 76.06 271 GLU A CA 1
ATOM 2119 C C . GLU A 1 271 ? 4.063 -31.971 27.604 1.00 76.06 271 GLU A C 1
ATOM 2121 O O . GLU A 1 271 ? 4.996 -31.495 26.959 1.00 76.06 271 GLU A O 1
ATOM 2126 N N . LEU A 1 272 ? 4.153 -33.176 28.182 1.00 78.38 272 LEU A N 1
ATOM 2127 C CA . LEU A 1 272 ? 5.372 -33.993 28.189 1.00 78.38 272 LEU A CA 1
ATOM 2128 C C . LEU A 1 272 ? 5.752 -34.500 26.792 1.00 78.38 272 LEU A C 1
ATOM 2130 O O . LEU A 1 272 ? 6.930 -34.531 26.445 1.00 78.38 272 LEU A O 1
ATOM 2134 N N . LYS A 1 273 ? 4.771 -34.878 25.965 1.00 76.94 273 LYS A N 1
ATOM 2135 C CA . LYS A 1 273 ? 5.037 -35.300 24.576 1.00 76.94 273 LYS A CA 1
ATOM 2136 C C . LYS A 1 273 ? 5.435 -34.139 23.678 1.00 76.94 273 LYS A C 1
ATOM 2138 O O . LYS A 1 273 ? 6.212 -34.326 22.748 1.00 76.94 273 LYS A O 1
ATOM 2143 N N . MET A 1 274 ? 4.877 -32.968 23.956 1.00 73.38 274 MET A N 1
ATOM 2144 C CA . MET A 1 274 ? 5.180 -31.721 23.262 1.00 73.38 274 MET A CA 1
ATOM 2145 C C . MET A 1 274 ? 6.635 -31.310 23.527 1.00 73.38 274 MET A C 1
ATOM 2147 O O . MET A 1 274 ? 7.386 -31.075 22.586 1.00 73.38 274 MET A O 1
ATOM 2151 N N . GLN A 1 275 ? 7.059 -31.357 24.794 1.00 78.69 275 GLN A N 1
ATOM 2152 C CA . GLN A 1 275 ? 8.445 -31.125 25.205 1.00 78.69 275 GLN A CA 1
ATOM 2153 C C . GLN A 1 275 ? 9.411 -32.121 24.539 1.00 78.69 275 GLN A C 1
ATOM 2155 O O . GLN A 1 275 ? 10.355 -31.716 23.870 1.00 78.69 275 GLN A O 1
ATOM 2160 N N . ALA A 1 276 ? 9.106 -33.423 24.611 1.00 84.56 276 ALA A N 1
ATOM 2161 C CA . ALA A 1 276 ? 9.934 -34.474 24.015 1.00 84.56 276 ALA A CA 1
ATOM 2162 C C . ALA A 1 276 ? 10.057 -34.379 22.481 1.00 84.56 276 ALA A C 1
ATOM 2164 O O . ALA A 1 276 ? 11.001 -34.915 21.901 1.00 84.56 276 ALA A O 1
ATOM 2165 N N . MET A 1 277 ? 9.094 -33.740 21.806 1.00 80.88 277 MET A N 1
ATOM 2166 C CA . MET A 1 277 ? 9.188 -33.458 20.376 1.00 80.88 277 MET A CA 1
ATOM 2167 C C . MET A 1 277 ? 10.215 -32.357 20.097 1.00 80.88 277 MET A C 1
ATOM 2169 O O . MET A 1 277 ? 11.029 -32.543 19.199 1.00 80.88 277 MET A O 1
ATOM 2173 N N . PHE A 1 278 ? 10.198 -31.249 20.842 1.00 77.75 278 PHE A N 1
ATOM 2174 C CA . PHE A 1 278 ? 11.147 -30.146 20.650 1.00 77.75 278 PHE A CA 1
ATOM 2175 C C . PHE A 1 278 ? 12.579 -30.538 21.022 1.00 77.75 278 PHE A C 1
ATOM 2177 O O . PHE A 1 278 ? 13.489 -30.317 20.226 1.00 77.75 278 PHE A O 1
ATOM 2184 N N . ASP A 1 279 ? 12.754 -31.269 22.126 1.00 84.00 279 ASP A N 1
ATOM 2185 C CA . ASP A 1 279 ? 14.061 -31.786 22.567 1.00 84.00 279 ASP A CA 1
ATOM 2186 C C . ASP A 1 279 ? 14.724 -32.718 21.528 1.00 84.00 279 ASP A C 1
ATOM 2188 O O . ASP A 1 279 ? 15.915 -33.013 21.603 1.00 84.00 279 ASP A O 1
ATOM 2192 N N . ARG A 1 280 ? 13.957 -33.228 20.554 1.00 80.19 280 ARG A N 1
ATOM 2193 C CA . ARG A 1 280 ? 14.458 -34.090 19.477 1.00 80.19 280 ARG A CA 1
ATOM 2194 C C . ARG A 1 280 ? 15.049 -33.310 18.297 1.00 80.19 280 ARG A C 1
ATOM 2196 O O . ARG A 1 280 ? 15.779 -33.907 17.505 1.00 80.19 280 ARG A O 1
ATOM 2203 N N . PHE A 1 281 ? 14.698 -32.036 18.142 1.00 67.19 281 PHE A N 1
ATOM 2204 C CA . PHE A 1 281 ? 15.078 -31.211 16.990 1.00 67.19 281 PHE A CA 1
ATOM 2205 C C . PHE A 1 281 ? 15.946 -30.004 17.356 1.00 67.19 281 PHE A C 1
ATOM 2207 O O . PHE A 1 281 ? 16.596 -29.464 16.463 1.00 67.19 281 PHE A O 1
ATOM 2214 N N . ASP A 1 282 ? 16.015 -29.637 18.635 1.00 54.47 282 ASP A N 1
ATOM 2215 C CA . ASP A 1 282 ? 17.020 -28.707 19.145 1.00 54.47 282 ASP A CA 1
ATOM 2216 C C . ASP A 1 282 ? 18.345 -29.465 19.383 1.00 54.47 282 ASP A C 1
ATOM 2218 O O . ASP A 1 282 ? 18.520 -30.144 20.398 1.00 54.47 282 ASP A O 1
ATOM 2222 N N . LEU A 1 283 ? 19.255 -29.389 18.400 1.00 49.16 283 LEU A N 1
ATOM 2223 C CA . LEU A 1 283 ? 20.681 -29.748 18.509 1.00 49.16 283 LEU A CA 1
ATOM 2224 C C . LEU A 1 283 ? 21.523 -28.514 18.848 1.00 49.16 283 LEU A C 1
ATOM 2226 O O . LEU A 1 283 ? 21.330 -27.478 18.173 1.00 49.16 283 LEU A O 1
#

Secondary structure (DSSP, 8-state):
---GGG----------TTHHHHHHHHHHHHHHTT-EEEEEE-TTT-GGGHHHHHHHHHHIIIIIHHHHHHTT-SGGGTTSPEEEEHHHHHHHHHH-TT--EEEE--HHHHHHHHHHHHHHHS-GGGSEEEEEEE-TTSPEEEEEEESS---HHHHHHHHTT-------HHHHHHHHHHHHHHHHHS-SHHHHHHHHHHHHHHHHHHHHHHTT-SBHHHHGGGSBPHHHHHHHHHHHHHHHHHHS-PPPPPPPP----PPPGGG-------HHHHHHHHTTT--

Solvent-accessible surface area (backbone atoms only — not comparable to full-atom values): 16472 Å² total; per-residue (Å²): 133,94,49,80,94,81,57,87,90,86,86,86,85,80,89,60,84,60,42,54,59,49,36,55,54,51,52,55,48,27,60,74,72,69,25,34,64,34,40,38,42,55,35,92,77,47,56,84,47,44,62,62,52,50,47,39,47,54,50,35,64,74,76,40,44,68,61,37,55,76,67,64,47,25,70,93,51,77,73,44,87,42,79,35,47,49,77,56,44,57,57,42,61,70,65,48,77,86,58,63,62,40,79,47,57,51,72,71,60,39,57,56,50,50,55,48,48,15,55,71,73,69,38,40,49,78,34,82,37,66,54,77,48,70,45,98,88,68,51,72,42,73,48,54,38,39,57,56,79,90,54,64,69,54,50,53,34,43,54,57,40,41,81,44,44,65,69,56,57,14,52,49,54,15,54,40,49,45,53,44,51,50,25,68,77,52,74,52,83,63,22,59,52,47,46,54,50,41,53,45,50,52,49,26,52,52,45,30,45,75,70,50,50,18,30,31,91,76,37,39,94,76,20,30,39,40,66,56,34,52,53,53,32,50,56,30,35,53,42,29,74,75,67,75,41,77,71,78,90,68,83,86,73,94,71,86,76,75,58,64,75,90,46,50,56,91,73,85,73,63,63,69,61,56,50,59,54,50,66,71,69,68,126

Sequence (283 aa):
ELKDDTSCVVVYDNPLDNVEDLAHIFFKLCLKEKVVPYVVTKKTVFKWQEGFWQILHDVFEKDYKDQYLAAGLLERTGGELQHLISDAATMQIIRWTDGGFGMACHNYDGDMLTDEVAQVHRSPGFITSNLTGKRDDGVLIKEFEASHGTVADLWHAHLRGQETSMNPLGMVVALLGAMEHAATLAPGPDAEKTVKFTQACKEAVYQAFRDGRGTRDMAGPSGLTTEQFVDTVAEDLHLRLATGKAPTPRPAVPEVVHPSRKFRRNFKVDELKMQAMFDRFDL

Foldseek 3Di:
DDDPVPDDDDDDDDDCPCLLVVLVVQLVVLLVVQAAEAEEEQCVVVVVCVSSVVSNQVSCVPPNLVSCVVSVHCPVVVSGHYYDYLVVLLVCLLVPLVDRYYYDYDDVSCLVSVCSNQVSVQHQQPDWDKDWDADPVRDIDIATAGSDDPPVVQVVCLLQQHFAFDFCNRVLVRVLVVQQVVCVVPPDPVSVVSPVLSVLLNVLLVVCLVLLQHTCSRNNPLHDTNVSSVVSSVVQSVCCVVPVDGDDRDPRDPDPDGDDPVSNDPDPDPVVVVVVVVVVVDD

Radius of gyration: 23.88 Å; Cα contacts (8 Å, |Δi|>4): 315; chains: 1; bounding box: 56×58×55 Å

Mean predicted aligned error: 8.62 Å